Protein AF-0000000074208798 (afdb_homodimer)

pLDDT: mean 93.15, std 6.48, range [54.38, 97.81]

Solvent-accessible surface area (backbone atoms only — not comparable to full-atom values): 19174 Å² total; per-residue (Å²): 111,69,64,54,49,50,49,48,51,51,51,51,50,37,41,51,58,54,51,68,77,48,58,67,90,67,73,48,61,66,59,47,14,59,75,44,72,50,53,51,67,57,49,40,71,76,27,81,40,71,65,46,44,38,45,63,72,28,44,66,61,50,52,52,50,36,53,50,35,53,52,26,58,67,38,85,49,40,66,58,18,46,52,51,38,53,50,52,53,36,53,48,41,70,74,33,73,37,42,57,62,57,72,68,42,92,70,66,86,44,69,67,58,44,52,48,48,51,51,36,52,50,36,50,46,53,40,52,52,49,15,33,75,69,59,49,29,40,80,90,61,52,67,66,54,53,51,27,46,43,53,7,48,41,52,20,27,70,74,57,50,81,78,42,46,60,62,50,50,52,25,51,56,50,19,38,31,56,132,112,69,64,55,50,48,50,48,52,50,51,51,51,36,42,51,60,53,49,68,76,48,58,65,89,67,72,49,63,66,58,46,16,59,76,45,71,48,53,50,67,57,48,40,72,77,28,79,39,71,66,46,44,38,48,62,72,28,44,65,59,49,53,52,50,35,52,51,35,53,53,26,59,66,40,87,50,39,65,59,17,47,53,51,40,54,50,51,54,36,52,49,40,70,75,32,74,36,43,56,62,56,72,69,42,94,70,67,86,45,68,68,57,43,53,48,47,51,52,37,53,51,35,51,45,52,38,52,52,47,16,34,76,69,60,48,30,42,79,90,63,52,67,66,55,53,52,27,46,42,51,7,49,41,52,18,27,70,75,57,50,80,79,42,46,61,61,51,49,52,25,51,55,50,20,37,31,56,132

Nearest PDB structures (foldseek):
  5ovy-assembly1_A  TM=6.830E-01  e=5.158E-08  Mycobacteroides abscessus ATCC 19977
  3vpr-assembly2_C  TM=6.389E-01  e=1.178E-04  Thermus thermophilus HB8
  5nz0-assembly1_A-2  TM=6.410E-01  e=2.089E-04  Mycobacterium tuberculosis H37Rv
  6o6o-assembly1_B  TM=4.770E-01  e=2.216E-05  Mycobacterium tuberculosis
  4dw6-assembly1_A  TM=5.711E-01  e=5.429E-04  Mycobacterium tuberculosis

Structure (mmCIF, N/CA/C/O backbone):
data_AF-0000000074208798-model_v1
#
loop_
_entity.id
_entity.type
_entity.pdbx_description
1 polymer 'AcrR family transcriptional regulator'
#
loop_
_atom_site.group_PDB
_atom_site.id
_atom_site.type_symbol
_atom_site.label_atom_id
_atom_site.label_alt_id
_atom_site.label_comp_id
_atom_site.label_asym_id
_atom_site.label_entity_id
_atom_site.label_seq_id
_atom_site.pdbx_PDB_ins_code
_atom_site.Cartn_x
_atom_site.Cartn_y
_atom_site.Cartn_z
_atom_site.occupancy
_atom_site.B_iso_or_equiv
_atom_site.auth_seq_id
_atom_site.auth_comp_id
_atom_site.auth_asym_id
_atom_site.auth_atom_id
_atom_site.pdbx_PDB_model_num
ATOM 1 N N . MET A 1 1 ? -26.688 30.938 23.844 1 54.38 1 MET A N 1
ATOM 2 C CA . MET A 1 1 ? -25.734 30.953 22.734 1 54.38 1 MET A CA 1
ATOM 3 C C . MET A 1 1 ? -24.438 30.266 23.109 1 54.38 1 MET A C 1
ATOM 5 O O . MET A 1 1 ? -23.875 29.516 22.312 1 54.38 1 MET A O 1
ATOM 9 N N . PRO A 1 2 ? -23.797 30.609 24.203 1 61.56 2 PRO A N 1
ATOM 10 C CA . PRO A 1 2 ? -22.578 29.969 24.688 1 61.56 2 PRO A CA 1
ATOM 11 C C . PRO A 1 2 ? -22.734 28.469 24.922 1 61.56 2 PRO A C 1
ATOM 13 O O . PRO A 1 2 ? -21.797 27.703 24.703 1 61.56 2 PRO A O 1
ATOM 16 N N . ALA A 1 3 ? -23.812 28.141 25.5 1 60.5 3 ALA A N 1
ATOM 17 C CA . ALA A 1 3 ? -24.109 26.734 25.797 1 60.5 3 ALA A CA 1
ATOM 18 C C . ALA A 1 3 ? -24.172 25.906 24.516 1 60.5 3 ALA A C 1
ATOM 20 O O . ALA A 1 3 ? -23.719 24.766 24.484 1 60.5 3 ALA A O 1
ATOM 21 N N . LEU A 1 4 ? -24.703 26.531 23.516 1 63.78 4 LEU A N 1
ATOM 22 C CA . LEU A 1 4 ? -24.859 25.859 22.234 1 63.78 4 LEU A CA 1
ATOM 23 C C . LEU A 1 4 ? -23.5 25.594 21.594 1 63.78 4 LEU A C 1
ATOM 25 O O . LEU A 1 4 ? -23.281 24.547 20.984 1 63.78 4 LEU A O 1
ATOM 29 N N . ARG A 1 5 ? -22.766 26.672 21.875 1 70.19 5 ARG A N 1
ATOM 30 C CA . ARG A 1 5 ? -21.422 26.531 21.328 1 70.19 5 ARG A CA 1
ATOM 31 C C . ARG A 1 5 ? -20.641 25.453 22.078 1 70.19 5 ARG A C 1
ATOM 33 O O . ARG A 1 5 ? -19.891 24.672 21.453 1 70.19 5 ARG A O 1
ATOM 40 N N . SER A 1 6 ? -20.891 25.406 23.359 1 77.69 6 SER A N 1
ATOM 41 C CA . SER A 1 6 ? -20.234 24.391 24.203 1 77.69 6 SER A CA 1
ATOM 42 C C . SER A 1 6 ? -20.703 22.984 23.828 1 77.69 6 SER A C 1
ATOM 44 O O . SER A 1 6 ? -19.891 22.062 23.719 1 77.69 6 SER A O 1
ATOM 46 N N . ASP A 1 7 ? -22.016 22.922 23.547 1 83.44 7 ASP A N 1
ATOM 47 C CA . ASP A 1 7 ? -22.562 21.625 23.172 1 83.44 7 ASP A CA 1
ATOM 48 C C . ASP A 1 7 ? -22.047 21.172 21.812 1 83.44 7 ASP A C 1
ATOM 50 O O . ASP A 1 7 ? -21.75 19.984 21.609 1 83.44 7 ASP A O 1
ATOM 54 N N . ALA A 1 8 ? -21.953 22.203 21.016 1 87.06 8 ALA A N 1
ATOM 55 C CA . ALA A 1 8 ? -21.438 21.906 19.688 1 87.06 8 ALA A CA 1
ATOM 56 C C . ALA A 1 8 ? -19.984 21.438 19.75 1 87.06 8 ALA A C 1
ATOM 58 O O . ALA A 1 8 ? -19.609 20.469 19.078 1 87.06 8 ALA A O 1
ATOM 59 N N . ALA A 1 9 ? -19.203 22.109 20.594 1 91.38 9 ALA A N 1
ATOM 60 C CA . ALA A 1 9 ? -17.797 21.719 20.75 1 91.38 9 ALA A CA 1
ATOM 61 C C . ALA A 1 9 ? -17.672 20.328 21.359 1 91.38 9 ALA A C 1
ATOM 63 O O . ALA A 1 9 ? -16.812 19.547 20.969 1 91.38 9 ALA A O 1
ATOM 64 N N . ARG A 1 10 ? -18.516 20.031 22.25 1 92.5 10 ARG A N 1
ATOM 65 C CA . ARG A 1 10 ? -18.484 18.734 22.922 1 92.5 10 ARG A CA 1
ATOM 66 C C . ARG A 1 10 ? -18.891 17.609 21.953 1 92.5 10 ARG A C 1
ATOM 68 O O . ARG A 1 10 ? -18.266 16.547 21.938 1 92.5 10 ARG A O 1
ATOM 75 N N . SER A 1 11 ? -19.906 17.891 21.156 1 94.19 11 SER A N 1
ATOM 76 C CA . SER A 1 11 ? -20.344 16.906 20.188 1 94.19 11 SER A CA 1
ATOM 77 C C . SER A 1 11 ? -19.25 16.656 19.141 1 94.19 11 SER A C 1
ATOM 79 O O . SER A 1 11 ? -19 15.508 18.766 1 94.19 11 SER A O 1
ATOM 81 N N . ARG A 1 12 ? -18.656 17.703 18.688 1 95.25 12 ARG A N 1
ATOM 82 C CA . ARG A 1 12 ? -17.562 17.562 17.719 1 95.25 12 ARG A CA 1
ATOM 83 C C . ARG A 1 12 ? -16.438 16.719 18.297 1 95.25 12 ARG A C 1
ATOM 85 O O . ARG A 1 12 ? -15.93 15.82 17.609 1 95.25 12 ARG A O 1
ATOM 92 N N . ALA A 1 13 ? -16.078 17 19.531 1 95.44 13 ALA A N 1
ATOM 93 C CA . ALA A 1 13 ? -15 16.266 20.188 1 95.44 13 ALA A CA 1
ATOM 94 C C . ALA A 1 13 ? -15.352 14.789 20.359 1 95.44 13 ALA A C 1
ATOM 96 O O . ALA A 1 13 ? -14.5 13.914 20.156 1 95.44 13 ALA A O 1
ATOM 97 N N . ARG A 1 14 ? -16.531 14.508 20.656 1 95.25 14 ARG A N 1
ATOM 98 C CA . ARG A 1 14 ? -16.984 13.125 20.812 1 95.25 14 ARG A CA 1
ATOM 99 C C . ARG A 1 14 ? -16.922 12.367 19.5 1 95.25 14 ARG A C 1
ATOM 101 O O . ARG A 1 14 ? -16.484 11.211 19.453 1 95.25 14 ARG A O 1
ATOM 108 N N . ILE A 1 15 ? -17.312 13.039 18.453 1 96.25 15 ILE A N 1
ATOM 109 C CA . ILE A 1 15 ? -17.281 12.43 17.125 1 96.25 15 ILE A CA 1
ATOM 110 C C . ILE A 1 15 ? -15.844 12.109 16.734 1 96.25 15 ILE A C 1
ATOM 112 O O . ILE A 1 15 ? -15.547 11.008 16.266 1 96.25 15 ILE A O 1
ATOM 116 N N . LEU A 1 16 ? -14.984 13.055 17.031 1 95.69 16 LEU A N 1
ATOM 117 C CA . LEU A 1 16 ? -13.578 12.852 16.688 1 95.69 16 LEU A CA 1
ATOM 118 C C . LEU A 1 16 ? -12.977 11.727 17.531 1 95.69 16 LEU A C 1
ATOM 120 O O . LEU A 1 16 ? -12.203 10.914 17.031 1 95.69 16 LEU A O 1
ATOM 124 N N . ASP A 1 17 ? -13.352 11.625 18.75 1 95.5 17 ASP A N 1
ATOM 125 C CA . ASP A 1 17 ? -12.836 10.594 19.656 1 95.5 17 ASP A CA 1
ATOM 126 C C . ASP A 1 17 ? -13.25 9.195 19.172 1 95.5 17 ASP A C 1
ATOM 128 O O . ASP A 1 17 ? -12.43 8.281 19.156 1 95.5 17 ASP A O 1
ATOM 132 N N . VAL A 1 18 ? -14.453 9.094 18.734 1 95.75 18 VAL A N 1
ATOM 133 C CA . VAL A 1 18 ? -14.953 7.82 18.234 1 95.75 18 VAL A CA 1
ATOM 134 C C . VAL A 1 18 ? -14.281 7.492 16.906 1 95.75 18 VAL A C 1
ATOM 136 O O . VAL A 1 18 ? -13.836 6.359 16.688 1 95.75 18 VAL A O 1
ATOM 139 N N . ALA A 1 19 ? -14.188 8.5 16.062 1 95.12 19 ALA A N 1
ATOM 140 C CA . ALA A 1 19 ? -13.641 8.297 14.719 1 95.12 19 ALA A CA 1
ATOM 141 C C . ALA A 1 19 ? -12.188 7.832 14.781 1 95.12 19 ALA A C 1
ATOM 143 O O . ALA A 1 19 ? -11.742 7.062 13.93 1 95.12 19 ALA A O 1
ATOM 144 N N . ARG A 1 20 ? -11.492 8.227 15.805 1 91.94 20 ARG A N 1
ATOM 145 C CA . ARG A 1 20 ? -10.078 7.895 15.961 1 91.94 20 ARG A CA 1
ATOM 146 C C . ARG A 1 20 ? -9.883 6.391 16.141 1 91.94 20 ARG A C 1
ATOM 148 O O . ARG A 1 20 ? -8.797 5.863 15.883 1 91.94 20 ARG A O 1
ATOM 155 N N . ARG A 1 21 ? -10.938 5.766 16.469 1 91.12 21 ARG A N 1
ATOM 156 C CA . ARG A 1 21 ? -10.859 4.336 16.75 1 91.12 21 ARG A CA 1
ATOM 157 C C . ARG A 1 21 ? -11.164 3.512 15.5 1 91.12 21 ARG A C 1
ATOM 159 O O . ARG A 1 21 ? -11.133 2.279 15.547 1 91.12 21 ARG A O 1
ATOM 166 N N . HIS A 1 22 ? -11.43 4.211 14.414 1 90.31 22 HIS A N 1
ATOM 167 C CA . HIS A 1 22 ? -11.797 3.537 13.172 1 90.31 22 HIS A CA 1
ATOM 168 C C . HIS A 1 22 ? -10.766 3.801 12.078 1 90.31 22 HIS A C 1
ATOM 170 O O . HIS A 1 22 ? -10.016 4.773 12.148 1 90.31 22 HIS A O 1
ATOM 176 N N . ASP A 1 23 ? -10.773 2.934 11.094 1 87.06 23 ASP A N 1
ATOM 177 C CA . ASP A 1 23 ? -9.969 3.166 9.891 1 87.06 23 ASP A CA 1
ATOM 178 C C . ASP A 1 23 ? -10.516 4.348 9.086 1 87.06 23 ASP A C 1
ATOM 180 O O . ASP A 1 23 ? -11.703 4.383 8.75 1 87.06 23 ASP A O 1
ATOM 184 N N . PRO A 1 24 ? -9.648 5.223 8.789 1 87.75 24 PRO A N 1
ATOM 185 C CA . PRO A 1 24 ? -10.109 6.402 8.055 1 87.75 24 PRO A CA 1
ATOM 186 C C . PRO A 1 24 ? -10.773 6.051 6.723 1 87.75 24 PRO A C 1
ATOM 188 O O . PRO A 1 24 ? -11.609 6.809 6.227 1 87.75 24 PRO A O 1
ATOM 191 N N . GLY A 1 25 ? -10.398 5 6.164 1 83.94 25 GLY A N 1
ATOM 192 C CA . GLY A 1 25 ? -10.977 4.598 4.895 1 83.94 25 GLY A CA 1
ATOM 193 C C . GLY A 1 25 ? -12.312 3.898 5.039 1 83.94 25 GLY A C 1
ATOM 194 O O . GLY A 1 25 ? -12.984 3.613 4.043 1 83.94 25 GLY A O 1
ATOM 195 N N . ALA A 1 26 ? -12.773 3.654 6.227 1 82.88 26 ALA A N 1
ATOM 196 C CA . ALA A 1 26 ? -13.992 2.871 6.445 1 82.88 26 ALA A CA 1
ATOM 197 C C . ALA A 1 26 ? -14.969 3.619 7.344 1 82.88 26 ALA A C 1
ATOM 199 O O . ALA A 1 26 ? -15.82 3.004 7.992 1 82.88 26 ALA A O 1
ATOM 200 N N . LEU A 1 27 ? -14.836 4.82 7.348 1 90.44 27 LEU A N 1
ATOM 201 C CA . LEU A 1 27 ? -15.695 5.617 8.219 1 90.44 27 LEU A CA 1
ATOM 202 C C . LEU A 1 27 ? -17.125 5.656 7.68 1 90.44 27 LEU A C 1
ATOM 204 O O . LEU A 1 27 ? -17.344 5.898 6.492 1 90.44 27 LEU A O 1
ATOM 208 N N . ARG A 1 28 ? -18.047 5.336 8.531 1 90.88 28 ARG A N 1
ATOM 209 C CA . ARG A 1 28 ? -19.484 5.426 8.258 1 90.88 28 ARG A CA 1
ATOM 210 C C . ARG A 1 28 ? -20.172 6.375 9.227 1 90.88 28 ARG A C 1
ATOM 212 O O . ARG A 1 28 ? -20.203 6.121 10.43 1 90.88 28 ARG A O 1
ATOM 219 N N . PHE A 1 29 ? -20.844 7.324 8.758 1 94.56 29 PHE A N 1
ATOM 220 C CA . PHE A 1 29 ? -21.391 8.391 9.594 1 94.56 29 PHE A CA 1
ATOM 221 C C . PHE A 1 29 ? -22.484 7.859 10.508 1 94.56 29 PHE A C 1
ATOM 223 O O . PHE A 1 29 ? -22.562 8.25 11.672 1 94.56 29 PHE A O 1
ATOM 230 N N . ASN A 1 30 ? -23.281 6.965 9.977 1 94.69 30 ASN A N 1
ATOM 231 C CA . ASN A 1 30 ? -24.328 6.395 10.812 1 94.69 30 ASN A CA 1
ATOM 232 C C . ASN A 1 30 ? -23.75 5.656 12.016 1 94.69 30 ASN A C 1
ATOM 234 O O . ASN A 1 30 ? -24.234 5.812 13.133 1 94.69 30 ASN A O 1
ATOM 238 N N . ASP A 1 31 ? -22.75 4.977 11.852 1 95 31 ASP A N 1
ATOM 239 C CA . ASP A 1 31 ? -22.109 4.242 12.938 1 95 31 ASP A CA 1
ATOM 240 C C . ASP A 1 31 ? -21.422 5.195 13.914 1 95 31 ASP A C 1
ATOM 242 O O . ASP A 1 31 ? -21.531 5.016 15.133 1 95 31 ASP A O 1
ATOM 246 N N . LEU A 1 32 ? -20.766 6.156 13.375 1 96.12 32 LEU A N 1
ATOM 247 C CA . LEU A 1 32 ? -20.094 7.133 14.211 1 96.12 32 LEU A CA 1
ATOM 248 C C . LEU A 1 32 ? -21.094 7.887 15.086 1 96.12 32 LEU A C 1
ATOM 250 O O . LEU A 1 32 ? -20.828 8.117 16.266 1 96.12 32 LEU A O 1
ATOM 254 N N . ALA A 1 33 ? -22.203 8.242 14.461 1 96.94 33 ALA A N 1
ATOM 255 C CA . ALA A 1 33 ? -23.25 8.945 15.195 1 96.94 33 ALA A CA 1
ATOM 256 C C . ALA A 1 33 ? -23.766 8.109 16.359 1 96.94 33 ALA A C 1
ATOM 258 O O . ALA A 1 33 ? -23.828 8.594 17.5 1 96.94 33 ALA A O 1
ATOM 259 N N . ARG A 1 34 ? -24 6.891 16.078 1 97.19 34 ARG A N 1
ATOM 260 C CA . ARG A 1 34 ? -24.484 5.969 17.094 1 97.19 34 ARG A CA 1
ATOM 261 C C . ARG A 1 34 ? -23.484 5.816 18.234 1 97.19 34 ARG A C 1
ATOM 263 O O . ARG A 1 34 ? -23.844 5.945 19.406 1 97.19 34 ARG A O 1
ATOM 270 N N . GLU A 1 35 ? -22.281 5.652 17.969 1 97.06 35 GLU A N 1
ATOM 271 C CA . GLU A 1 35 ? -21.234 5.426 18.953 1 97.06 35 GLU A CA 1
ATOM 272 C C . GLU A 1 35 ? -20.938 6.691 19.75 1 97.06 35 GLU A C 1
ATOM 274 O O . GLU A 1 35 ? -20.578 6.625 20.922 1 97.06 35 GLU A O 1
ATOM 279 N N . ALA A 1 36 ? -21.078 7.793 19.109 1 96.69 36 ALA A N 1
ATOM 280 C CA . ALA A 1 36 ? -20.797 9.078 19.75 1 96.69 36 ALA A CA 1
ATOM 281 C C . ALA A 1 36 ? -22.016 9.57 20.531 1 96.69 36 ALA A C 1
ATOM 283 O O . ALA A 1 36 ? -21.922 10.555 21.266 1 96.69 36 ALA A O 1
ATOM 284 N N . GLY A 1 37 ? -23.172 8.969 20.297 1 96.75 37 GLY A N 1
ATOM 285 C CA . GLY A 1 37 ? -24.375 9.359 21.016 1 96.75 37 GLY A CA 1
ATOM 286 C C . GLY A 1 37 ? -25 10.641 20.484 1 96.75 37 GLY A C 1
ATOM 287 O O . GLY A 1 37 ? -25.5 11.461 21.266 1 96.75 37 GLY A O 1
ATOM 288 N N . VAL A 1 38 ? -24.859 10.867 19.266 1 96.5 38 VAL A N 1
ATOM 289 C CA . VAL A 1 38 ? -25.438 12.039 18.625 1 96.5 38 VAL A CA 1
ATOM 290 C C . VAL A 1 38 ? -26.266 11.617 17.422 1 96.5 38 VAL A C 1
ATOM 292 O O . VAL A 1 38 ? -26.25 10.453 17.016 1 96.5 38 VAL A O 1
ATOM 295 N N . GLY A 1 39 ? -27.078 12.492 16.906 1 95.44 39 GLY A N 1
ATOM 296 C CA . GLY A 1 39 ? -27.781 12.25 15.656 1 95.44 39 GLY A CA 1
ATOM 297 C C . GLY A 1 39 ? -26.875 12.336 14.445 1 95.44 39 GLY A C 1
ATOM 298 O O . GLY A 1 39 ? -25.922 13.109 14.43 1 95.44 39 GLY A O 1
ATOM 299 N N . VAL A 1 40 ? -27.234 11.578 13.391 1 96.38 40 VAL A N 1
ATOM 300 C CA . VAL A 1 40 ? -26.438 11.578 12.18 1 96.38 40 VAL A CA 1
ATOM 301 C C . VAL A 1 40 ? -26.406 12.977 11.57 1 96.38 40 VAL A C 1
ATOM 303 O O . VAL A 1 40 ? -25.406 13.383 10.969 1 96.38 40 VAL A O 1
ATOM 306 N N . GLY A 1 41 ? -27.484 13.719 11.727 1 96.44 41 GLY A N 1
ATOM 307 C CA . GLY A 1 41 ? -27.516 15.102 11.273 1 96.44 41 GLY A CA 1
ATOM 308 C C . GLY A 1 41 ? -26.469 15.969 11.938 1 96.44 41 GLY A C 1
ATOM 309 O O . GLY A 1 41 ? -25.891 16.859 11.297 1 96.44 41 GLY A O 1
ATOM 310 N N . THR A 1 42 ? -26.203 15.773 13.219 1 96.12 42 THR A N 1
ATOM 311 C CA . THR A 1 42 ? -25.172 16.484 13.953 1 96.12 42 THR A CA 1
ATOM 312 C C . THR A 1 42 ? -23.781 16.203 13.367 1 96.12 42 THR A C 1
ATOM 314 O O . THR A 1 42 ? -22.969 17.109 13.234 1 96.12 42 THR A O 1
ATOM 317 N N . VAL A 1 43 ? -23.5 14.938 12.969 1 96.88 43 VAL A N 1
ATOM 318 C CA . VAL A 1 43 ? -22.219 14.57 12.352 1 96.88 43 VAL A CA 1
ATOM 319 C C . VAL A 1 43 ? -22.031 15.359 11.062 1 96.88 43 VAL A C 1
ATOM 321 O O . VAL A 1 43 ? -20.984 15.984 10.852 1 96.88 43 VAL A O 1
ATOM 324 N N . TYR A 1 44 ? -23.094 15.414 10.25 1 96.62 44 TYR A N 1
ATOM 325 C CA . TYR A 1 44 ? -23.031 16.109 8.961 1 96.62 44 TYR A CA 1
ATOM 326 C C . TYR A 1 44 ? -22.859 17.609 9.156 1 96.62 44 TYR A C 1
ATOM 328 O O . TYR A 1 44 ? -22.219 18.281 8.344 1 96.62 44 TYR A O 1
ATOM 336 N N . ARG A 1 45 ? -23.422 18.156 10.195 1 96.31 45 ARG A N 1
ATOM 337 C CA . ARG A 1 45 ? -23.266 19.578 10.484 1 96.31 45 ARG A CA 1
ATOM 338 C C . ARG A 1 45 ? -21.812 19.922 10.797 1 96.31 45 ARG A C 1
ATOM 340 O O . ARG A 1 45 ? -21.312 20.953 10.336 1 96.31 45 ARG A O 1
ATOM 347 N N . HIS A 1 46 ? -21.125 19.047 11.531 1 95.56 46 HIS A N 1
ATOM 348 C CA . HIS A 1 46 ? -19.734 19.297 11.898 1 95.56 46 HIS A CA 1
ATOM 349 C C . HIS A 1 46 ? -18.781 18.922 10.766 1 95.56 46 HIS A C 1
ATOM 351 O O . HIS A 1 46 ? -17.766 19.578 10.547 1 95.56 46 HIS A O 1
ATOM 357 N N . PHE A 1 47 ? -19.094 17.828 10.117 1 96.62 47 PHE A N 1
ATOM 358 C CA . PHE A 1 47 ? -18.281 17.281 9.047 1 96.62 47 PHE A CA 1
ATOM 359 C C . PHE A 1 47 ? -19.141 16.938 7.832 1 96.62 47 PHE A C 1
ATOM 361 O O . PHE A 1 47 ? -19.609 15.812 7.684 1 96.62 47 PHE A O 1
ATOM 368 N N . PRO A 1 48 ? -19.203 17.875 6.93 1 95.44 48 PRO A N 1
ATOM 369 C CA . PRO A 1 48 ? -20.125 17.719 5.809 1 95.44 48 PRO A CA 1
ATOM 370 C C . PRO A 1 48 ? -19.781 16.547 4.898 1 95.44 48 PRO A C 1
ATOM 372 O O . PRO A 1 48 ? -20.641 16.047 4.168 1 95.44 48 PRO A O 1
ATOM 375 N N . THR A 1 49 ? -18.453 16.172 4.969 1 93.81 49 THR A N 1
ATOM 376 C CA . THR A 1 49 ? -18.016 15.008 4.211 1 93.81 49 THR A CA 1
ATOM 377 C C . THR A 1 49 ? -17.094 14.133 5.059 1 93.81 49 THR A C 1
ATOM 379 O O . THR A 1 49 ? -16.547 14.586 6.07 1 93.81 49 THR A O 1
ATOM 382 N N . THR A 1 50 ? -16.906 12.938 4.633 1 93.38 50 THR A N 1
ATOM 383 C CA . THR A 1 50 ? -15.945 12.062 5.297 1 93.38 50 THR A CA 1
ATOM 384 C C . THR A 1 50 ? -14.531 12.625 5.191 1 93.38 50 THR A C 1
ATOM 386 O O . THR A 1 50 ? -13.734 12.484 6.113 1 93.38 50 THR A O 1
ATOM 389 N N . HIS A 1 51 ? -14.312 13.289 4.055 1 93.44 51 HIS A N 1
ATOM 390 C CA . HIS A 1 51 ? -13 13.883 3.875 1 93.44 51 HIS A CA 1
ATOM 391 C C . HIS A 1 51 ? -12.75 14.992 4.891 1 93.44 51 HIS A C 1
ATOM 393 O O . HIS A 1 51 ? -11.648 15.109 5.438 1 93.44 51 HIS A O 1
ATOM 399 N N . ALA A 1 52 ? -13.742 15.742 5.164 1 94.75 52 ALA A N 1
ATOM 400 C CA . ALA A 1 52 ? -13.617 16.797 6.18 1 94.75 52 ALA A CA 1
ATOM 401 C C . ALA A 1 52 ? -13.312 16.188 7.551 1 94.7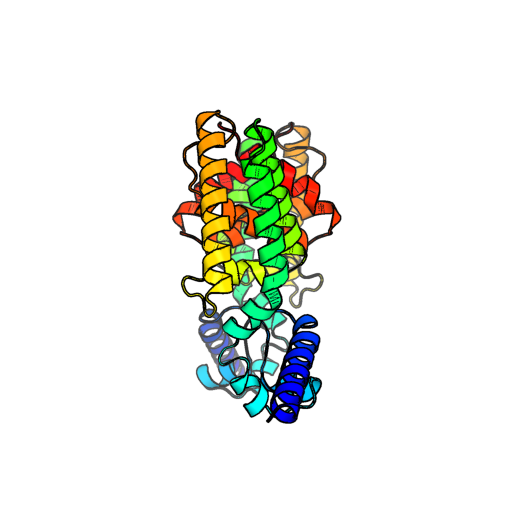5 52 ALA A C 1
ATOM 403 O O . ALA A 1 52 ? -12.523 16.75 8.312 1 94.75 52 ALA A O 1
ATOM 404 N N . LEU A 1 53 ? -13.945 15.125 7.836 1 95.38 53 LEU A N 1
ATOM 405 C CA . LEU A 1 53 ? -13.695 14.43 9.094 1 95.38 53 LEU A CA 1
ATOM 406 C C . LEU A 1 53 ? -12.273 13.898 9.141 1 95.38 53 LEU A C 1
ATOM 408 O O . LEU A 1 53 ? -11.57 14.07 10.141 1 95.38 53 LEU A O 1
ATOM 412 N N . VAL A 1 54 ? -11.773 13.305 8.062 1 95.19 54 VAL A N 1
ATOM 413 C CA . VAL A 1 54 ? -10.422 12.766 8.008 1 95.19 54 VAL A CA 1
ATOM 414 C C . VAL A 1 54 ? -9.406 13.898 8.156 1 95.19 54 VAL A C 1
ATOM 416 O O . VAL A 1 54 ? -8.391 13.742 8.844 1 95.19 54 VAL A O 1
ATOM 419 N N . GLU A 1 55 ? -9.664 14.984 7.559 1 95.56 55 GLU A N 1
ATOM 420 C CA . GLU A 1 55 ? -8.789 16.141 7.727 1 95.56 55 GLU A CA 1
ATOM 421 C C . GLU A 1 55 ? -8.688 16.547 9.195 1 95.56 55 GLU A C 1
ATOM 423 O O . GLU A 1 55 ? -7.594 16.797 9.703 1 95.56 55 GLU A O 1
ATOM 428 N N . ALA A 1 56 ? -9.82 16.609 9.773 1 94.12 56 ALA A N 1
ATOM 429 C CA . ALA A 1 56 ? -9.844 17.016 11.172 1 94.12 56 ALA A CA 1
ATOM 430 C C . ALA A 1 56 ? -9.086 16.031 12.047 1 94.12 56 ALA A C 1
ATOM 432 O O . ALA A 1 56 ? -8.352 16.422 12.961 1 94.12 56 ALA A O 1
ATOM 433 N N . LEU A 1 57 ? -9.219 14.773 11.781 1 94 57 LEU A N 1
ATOM 434 C CA . LEU A 1 57 ? -8.555 13.719 12.531 1 94 57 LEU A CA 1
ATOM 435 C C . LEU A 1 57 ? -7.039 13.797 12.352 1 94 57 LEU A C 1
ATOM 437 O O . LEU A 1 57 ? -6.285 13.422 13.258 1 94 57 LEU A O 1
ATOM 441 N N . THR A 1 58 ? -6.621 14.336 11.211 1 94.62 58 THR A N 1
ATOM 442 C CA . THR A 1 58 ? -5.223 14.242 10.812 1 94.62 58 THR A CA 1
ATOM 443 C C . THR A 1 58 ? -4.488 15.547 11.102 1 94.62 58 THR A C 1
ATOM 445 O O . THR A 1 58 ? -3.27 15.633 10.93 1 94.62 58 THR A O 1
ATOM 448 N N . LEU A 1 59 ? -5.145 16.562 11.508 1 93.56 59 LEU A N 1
ATOM 449 C CA . LEU A 1 59 ? -4.586 17.906 11.609 1 93.56 59 LEU A CA 1
ATOM 450 C C . LEU A 1 59 ? -3.379 17.922 12.539 1 93.56 59 LEU A C 1
ATOM 452 O O . LEU A 1 59 ? -2.346 18.5 12.211 1 93.56 59 LEU A O 1
ATOM 456 N N . ASP A 1 60 ? -3.498 17.266 13.664 1 92.25 60 ASP A N 1
ATOM 457 C CA . ASP A 1 60 ? -2.383 17.234 14.609 1 92.25 60 ASP A CA 1
ATOM 458 C C . ASP A 1 60 ? -1.158 16.562 13.992 1 92.25 60 ASP A C 1
ATOM 460 O O . ASP A 1 60 ? -0.039 17.062 14.125 1 92.25 60 ASP A O 1
ATOM 464 N N . THR A 1 61 ? -1.374 15.461 13.367 1 94.62 61 THR A N 1
ATOM 465 C CA . THR A 1 61 ? -0.286 14.742 12.711 1 94.62 61 THR A CA 1
ATOM 466 C C . THR A 1 61 ? 0.307 15.57 11.578 1 94.62 61 THR A C 1
ATOM 468 O O . THR A 1 61 ? 1.522 15.578 11.375 1 94.62 61 THR A O 1
ATOM 471 N N . LEU A 1 62 ? -0.519 16.266 10.875 1 94.94 62 LEU A N 1
ATOM 472 C CA . LEU A 1 62 ? -0.072 17.141 9.797 1 94.94 62 LEU A CA 1
ATOM 473 C C . LEU A 1 62 ? 0.831 18.234 10.336 1 94.94 62 LEU A C 1
ATOM 475 O O . LEU A 1 62 ? 1.867 18.547 9.742 1 94.94 62 LEU A O 1
ATOM 479 N N . GLU A 1 63 ? 0.433 18.797 11.438 1 95.62 63 GLU A N 1
ATOM 480 C CA . GLU A 1 63 ? 1.231 19.859 12.062 1 95.62 63 GLU A CA 1
ATOM 481 C C . GLU A 1 63 ? 2.576 19.312 12.539 1 95.62 63 GLU A C 1
ATOM 483 O O . GLU A 1 63 ? 3.602 19.984 12.414 1 95.62 63 GLU A O 1
ATOM 488 N N . ARG A 1 64 ? 2.58 18.172 13.062 1 96.19 64 ARG A N 1
ATOM 489 C CA . ARG A 1 64 ? 3.834 17.547 13.461 1 96.19 64 ARG A CA 1
ATOM 490 C C . ARG A 1 64 ? 4.742 17.312 12.258 1 96.19 64 ARG A C 1
ATOM 492 O O . ARG A 1 64 ? 5.949 17.562 12.336 1 96.19 64 ARG A O 1
ATOM 499 N N . LEU A 1 65 ? 4.16 16.844 11.156 1 96.25 65 LEU A N 1
ATOM 500 C CA . LEU A 1 65 ? 4.938 16.641 9.938 1 96.25 65 LEU A CA 1
ATOM 501 C C . LEU A 1 65 ? 5.508 17.969 9.438 1 96.25 65 LEU A C 1
ATOM 503 O O . LEU A 1 65 ? 6.652 18.016 8.977 1 96.25 65 LEU A O 1
ATOM 507 N N . ARG A 1 66 ? 4.719 19 9.531 1 96.56 66 ARG A N 1
ATOM 508 C CA . ARG A 1 66 ? 5.156 20.328 9.125 1 96.56 66 ARG A CA 1
ATOM 509 C C . ARG A 1 66 ? 6.406 20.75 9.883 1 96.56 66 ARG A C 1
ATOM 511 O O . ARG A 1 66 ? 7.359 21.266 9.289 1 96.56 66 ARG A O 1
ATOM 518 N N . VAL A 1 67 ? 6.422 20.516 11.164 1 97.25 67 VAL A N 1
ATOM 519 C CA . VAL A 1 67 ? 7.559 20.875 12.016 1 97.25 67 VAL A CA 1
ATOM 520 C C . VAL A 1 67 ? 8.773 20.047 11.609 1 97.25 67 VAL A C 1
ATOM 522 O O . VAL A 1 67 ? 9.875 20.578 11.469 1 97.25 67 VAL A O 1
ATOM 525 N N . LEU A 1 68 ? 8.633 18.797 11.398 1 96.19 68 LEU A N 1
ATOM 526 C CA . LEU A 1 68 ? 9.734 17.906 11.047 1 96.19 68 LEU A CA 1
ATOM 527 C C . LEU A 1 68 ? 10.305 18.266 9.68 1 96.19 68 LEU A C 1
ATOM 529 O O . LEU A 1 68 ? 11.516 18.172 9.461 1 96.19 68 LEU A O 1
ATOM 533 N N . VAL A 1 69 ? 9.461 18.641 8.758 1 96.5 69 VAL A N 1
ATOM 534 C CA . VAL A 1 69 ? 9.906 19.078 7.434 1 96.5 69 VAL A CA 1
ATOM 535 C C . VAL A 1 69 ? 10.75 20.344 7.551 1 96.5 69 VAL A C 1
ATOM 537 O O . VAL A 1 69 ? 11.797 20.453 6.91 1 96.5 69 VAL A O 1
ATOM 540 N N . ARG A 1 70 ? 10.281 21.266 8.398 1 96.38 70 ARG A N 1
ATOM 541 C CA . ARG A 1 70 ? 11.047 22.484 8.625 1 96.38 70 ARG A CA 1
ATOM 542 C C . ARG A 1 70 ? 12.438 22.172 9.164 1 96.38 70 ARG A C 1
ATOM 544 O O . ARG A 1 70 ? 13.43 22.766 8.727 1 96.38 70 ARG A O 1
ATOM 551 N N . GLU A 1 71 ? 12.477 21.266 10.078 1 97 71 GLU A N 1
ATOM 552 C CA . GLU A 1 71 ? 13.758 20.844 10.641 1 97 71 GLU A CA 1
ATOM 553 C C . GLU A 1 71 ? 14.648 20.203 9.57 1 97 71 GLU A C 1
ATOM 555 O O . GLU A 1 71 ? 15.859 20.453 9.539 1 97 71 GLU A O 1
ATOM 560 N N . ALA A 1 72 ? 14.086 19.391 8.75 1 96 72 ALA A N 1
ATOM 561 C CA . ALA A 1 72 ? 14.852 18.719 7.691 1 96 72 ALA A CA 1
ATOM 562 C C . ALA A 1 72 ? 15.367 19.734 6.672 1 96 72 ALA A C 1
ATOM 564 O O . ALA A 1 72 ? 16.484 19.594 6.16 1 96 72 ALA A O 1
ATOM 565 N N . VAL A 1 73 ? 14.602 20.734 6.363 1 96.44 73 VAL A N 1
ATOM 566 C CA . VAL A 1 73 ? 15 21.781 5.43 1 96.44 73 VAL A CA 1
ATOM 567 C C . VAL A 1 73 ? 16.219 22.516 5.977 1 96.44 73 VAL A C 1
ATOM 569 O O . VAL A 1 73 ? 17.094 22.922 5.219 1 96.44 73 VAL A O 1
ATOM 572 N N . ALA A 1 74 ? 16.219 22.641 7.289 1 96.94 74 ALA A N 1
ATOM 573 C CA . ALA A 1 74 ? 17.297 23.391 7.945 1 96.94 74 ALA A CA 1
ATOM 574 C C . ALA A 1 74 ? 18.562 22.562 8.07 1 96.94 74 ALA A C 1
ATOM 576 O O . ALA A 1 74 ? 19.625 23.078 8.414 1 96.94 74 ALA A O 1
ATOM 577 N N . GLU A 1 75 ? 18.516 21.266 7.859 1 97.44 75 GLU A N 1
ATOM 578 C CA . GLU A 1 75 ? 19.656 20.359 7.934 1 97.44 75 GLU A CA 1
ATOM 579 C C . GLU A 1 75 ? 20.641 20.609 6.797 1 97.44 75 GLU A C 1
ATOM 581 O O . GLU A 1 75 ? 20.281 20.484 5.621 1 97.44 75 GLU A O 1
ATOM 586 N N . PRO A 1 76 ? 21.875 20.922 7.105 1 96.25 76 PRO A N 1
ATOM 587 C CA . PRO A 1 76 ? 22.828 21.344 6.074 1 96.25 76 PRO A CA 1
ATOM 588 C C . PRO A 1 76 ? 23.281 20.188 5.18 1 96.25 76 PRO A C 1
ATOM 590 O O . PRO A 1 76 ? 23.641 20.406 4.02 1 96.25 76 PRO A O 1
ATOM 593 N N . GLU A 1 77 ? 23.328 19 5.703 1 97.75 77 GLU A N 1
ATOM 594 C CA . GLU A 1 77 ? 23.766 17.859 4.91 1 97.75 77 GLU A CA 1
ATOM 595 C C . GLU A 1 77 ? 22.609 17.219 4.16 1 97.75 77 GLU A C 1
ATOM 597 O O . GLU A 1 77 ? 21.719 16.625 4.777 1 97.75 77 GLU A O 1
ATOM 602 N N . PRO A 1 78 ? 22.609 17.234 2.863 1 96.94 78 PRO A N 1
ATOM 603 C CA . PRO A 1 78 ? 21.469 16.781 2.068 1 96.94 78 PRO A CA 1
ATOM 604 C C . PRO A 1 78 ? 21.109 15.328 2.328 1 96.94 78 PRO A C 1
ATOM 606 O O . PRO A 1 78 ? 19.922 14.977 2.385 1 96.94 78 PRO A O 1
ATOM 609 N N . ALA A 1 79 ? 22.141 14.5 2.5 1 96.56 79 ALA A N 1
ATOM 610 C CA . ALA A 1 79 ? 21.891 13.086 2.758 1 96.56 79 ALA A CA 1
ATOM 611 C C . ALA A 1 79 ? 21.141 12.891 4.074 1 96.56 79 ALA A C 1
ATOM 613 O O . ALA A 1 79 ? 20.203 12.094 4.152 1 96.56 79 ALA A O 1
ATOM 614 N N . THR A 1 80 ? 21.562 13.602 5.055 1 97.5 80 THR A N 1
ATOM 615 C CA . THR A 1 80 ? 20.906 13.539 6.355 1 97.5 80 THR A CA 1
ATOM 616 C C . THR A 1 80 ? 19.5 14.125 6.273 1 97.5 80 THR A C 1
ATOM 618 O O . THR A 1 80 ? 18.547 13.57 6.852 1 97.5 80 THR A O 1
ATOM 621 N N . ALA A 1 81 ? 19.328 15.203 5.535 1 97.56 81 ALA A N 1
ATOM 622 C CA . ALA A 1 81 ? 18.047 15.875 5.398 1 97.56 81 ALA A CA 1
ATOM 623 C C . ALA A 1 81 ? 17 14.945 4.777 1 97.56 81 ALA A C 1
ATOM 625 O O . ALA A 1 81 ? 15.883 14.82 5.293 1 97.56 81 ALA A O 1
ATOM 626 N N . ILE A 1 82 ? 17.344 14.305 3.719 1 96.69 82 ILE A N 1
ATOM 627 C CA . ILE A 1 82 ? 16.391 13.445 3.012 1 96.69 82 ILE A CA 1
ATOM 628 C C . ILE A 1 82 ? 16.078 12.219 3.861 1 96.69 82 ILE A C 1
ATOM 630 O O . ILE A 1 82 ? 14.93 11.766 3.91 1 96.69 82 ILE A O 1
ATOM 634 N N . ALA A 1 83 ? 17.078 11.609 4.508 1 97.38 83 ALA A N 1
ATOM 635 C CA . ALA A 1 83 ? 16.844 10.469 5.391 1 97.38 83 ALA A CA 1
ATOM 636 C C . ALA A 1 83 ? 15.891 10.844 6.523 1 97.38 83 ALA A C 1
ATOM 638 O O . ALA A 1 83 ? 14.961 10.094 6.828 1 97.38 83 ALA A O 1
ATOM 639 N N . ASN A 1 84 ? 16.141 12.008 7.145 1 96.62 84 ASN A N 1
ATOM 640 C CA . ASN A 1 84 ? 15.258 12.492 8.211 1 96.62 84 ASN A CA 1
ATOM 641 C C . ASN A 1 84 ? 13.836 12.711 7.711 1 96.62 84 ASN A C 1
ATOM 643 O O . ASN A 1 84 ? 12.875 12.352 8.398 1 96.62 84 ASN A O 1
ATOM 647 N N . LEU A 1 85 ? 13.719 13.266 6.566 1 96.38 85 LEU A N 1
ATOM 648 C CA . LEU A 1 85 ? 12.406 13.523 5.977 1 96.38 85 LEU A CA 1
ATOM 649 C C . LEU A 1 85 ? 11.648 12.219 5.754 1 96.38 85 LEU A C 1
ATOM 651 O O . LEU A 1 85 ? 10.5 12.086 6.172 1 96.38 85 LEU A O 1
ATOM 655 N N . LEU A 1 86 ? 12.266 11.242 5.09 1 97.19 86 LEU A N 1
ATOM 656 C CA . LEU A 1 86 ? 11.602 10 4.742 1 97.19 86 LEU A CA 1
ATOM 657 C C . LEU A 1 86 ? 11.25 9.203 6 1 97.19 86 LEU A C 1
ATOM 659 O O . LEU A 1 86 ? 10.188 8.578 6.07 1 97.19 86 LEU A O 1
ATOM 663 N N . ARG A 1 87 ? 12.109 9.242 6.988 1 96.62 87 ARG A N 1
ATOM 664 C CA . ARG A 1 87 ? 11.82 8.609 8.273 1 96.62 87 ARG A CA 1
ATOM 665 C C . ARG A 1 87 ? 10.586 9.234 8.922 1 96.62 87 ARG A C 1
ATOM 667 O O . ARG A 1 87 ? 9.68 8.516 9.344 1 96.62 87 ARG A O 1
ATOM 674 N N . ALA A 1 88 ? 10.602 10.523 8.977 1 94.81 88 ALA A N 1
ATOM 675 C CA . ALA A 1 88 ? 9.484 11.234 9.586 1 94.81 88 ALA A CA 1
ATOM 676 C C . ALA A 1 88 ? 8.18 10.945 8.844 1 94.81 88 ALA A C 1
ATOM 678 O O . ALA A 1 88 ? 7.148 10.68 9.469 1 94.81 88 ALA A O 1
ATOM 679 N N . ALA A 1 89 ? 8.219 11.039 7.547 1 94.81 89 ALA A N 1
ATOM 680 C CA . ALA A 1 89 ? 7.043 10.789 6.719 1 94.81 89 ALA A CA 1
ATOM 681 C C . ALA A 1 89 ? 6.508 9.375 6.93 1 94.81 89 ALA A C 1
ATOM 683 O O . ALA A 1 89 ? 5.305 9.18 7.129 1 94.81 89 ALA A O 1
ATOM 684 N N . LEU A 1 90 ? 7.371 8.391 6.945 1 96.44 90 LEU A N 1
ATOM 685 C CA . LEU A 1 90 ? 6.965 7.004 7.141 1 96.44 90 LEU A CA 1
ATOM 686 C C . LEU A 1 90 ? 6.379 6.801 8.531 1 96.44 90 LEU A C 1
ATOM 688 O O . LEU A 1 90 ? 5.309 6.203 8.68 1 96.44 90 LEU A O 1
ATOM 692 N N . ASP A 1 91 ? 7.043 7.328 9.539 1 95.69 91 ASP A N 1
ATOM 693 C CA . ASP A 1 91 ? 6.598 7.172 10.922 1 95.69 91 ASP A CA 1
ATOM 694 C C . ASP A 1 91 ? 5.199 7.758 11.117 1 95.69 91 ASP A C 1
ATOM 696 O O . ASP A 1 91 ? 4.328 7.113 11.711 1 95.69 91 ASP A O 1
ATOM 700 N N . LEU A 1 92 ? 4.953 8.859 10.594 1 93.69 92 LEU A N 1
ATOM 701 C CA . LEU A 1 92 ? 3.678 9.531 10.812 1 93.69 92 LEU A CA 1
ATOM 702 C C . LEU A 1 92 ? 2.57 8.891 9.984 1 93.69 92 LEU A C 1
ATOM 704 O O . LEU A 1 92 ? 1.416 8.844 10.422 1 93.69 92 LEU A O 1
ATOM 708 N N . GLN A 1 93 ? 2.932 8.422 8.844 1 92.44 93 GLN A N 1
ATOM 709 C CA . GLN A 1 93 ? 1.95 7.66 8.07 1 92.44 93 GLN A CA 1
ATOM 710 C C . GLN A 1 93 ? 1.544 6.387 8.805 1 92.44 93 GLN A C 1
ATOM 712 O O . GLN A 1 93 ? 0.377 5.988 8.773 1 92.44 93 GLN A O 1
ATOM 717 N N . LEU A 1 94 ? 2.482 5.719 9.43 1 93.44 94 LEU A N 1
ATOM 718 C CA . LEU A 1 94 ? 2.201 4.504 10.188 1 93.44 94 LEU A CA 1
ATOM 719 C C . LEU A 1 94 ? 1.361 4.82 11.422 1 93.44 94 LEU A C 1
ATOM 721 O O . LEU A 1 94 ? 0.537 4.004 11.844 1 93.44 94 LEU A O 1
ATOM 725 N N . GLU A 1 95 ? 1.581 5.992 11.984 1 89.88 95 GLU A N 1
ATOM 726 C CA . GLU A 1 95 ? 0.848 6.43 13.172 1 89.88 95 GLU A CA 1
ATOM 727 C C . GLU A 1 95 ? -0.591 6.801 12.82 1 89.88 95 GLU A C 1
ATOM 729 O O . GLU A 1 95 ? -1.511 6.539 13.602 1 89.88 95 GLU A O 1
ATOM 734 N N . GLU A 1 96 ? -0.692 7.426 11.617 1 88 96 GLU A N 1
ATOM 735 C CA . GLU A 1 96 ? -1.987 7.977 11.227 1 88 96 GLU A CA 1
ATOM 736 C C . GLU A 1 96 ? -2.354 7.566 9.805 1 88 96 GLU A C 1
ATOM 738 O O . GLU A 1 96 ? -1.857 8.156 8.836 1 88 96 GLU A O 1
ATOM 743 N N . GLY A 1 97 ? -3.346 6.789 9.727 1 81.44 97 GLY A N 1
ATOM 744 C CA . GLY A 1 97 ? -3.746 6.242 8.445 1 81.44 97 GLY A CA 1
ATOM 745 C C . GLY A 1 97 ? -4.414 7.262 7.543 1 81.44 97 GLY A C 1
ATOM 746 O O . GLY A 1 97 ? -4.426 7.105 6.32 1 81.44 97 GLY A O 1
ATOM 747 N N . GLY A 1 98 ? -4.906 8.297 8.078 1 86.5 98 GLY A N 1
ATOM 748 C CA . GLY A 1 98 ? -5.586 9.32 7.305 1 86.5 98 GLY A CA 1
ATOM 749 C C . GLY A 1 98 ? -4.637 10.328 6.68 1 86.5 98 GLY A C 1
ATOM 750 O O . GLY A 1 98 ? -5.047 11.156 5.863 1 86.5 98 GLY A O 1
ATOM 751 N N . LEU A 1 99 ? -3.379 10.219 6.945 1 90.25 99 LEU A N 1
ATOM 752 C CA . LEU A 1 99 ? -2.424 11.227 6.488 1 90.25 99 LEU A CA 1
ATOM 753 C C . LEU A 1 99 ? -2.244 11.148 4.977 1 90.25 99 LEU A C 1
ATOM 755 O O . LEU A 1 99 ? -2.225 12.18 4.301 1 90.25 99 LEU A O 1
ATOM 759 N N . GLN A 1 100 ? -2.164 9.977 4.453 1 88.81 100 GLN A N 1
ATOM 760 C CA . GLN A 1 100 ? -1.927 9.797 3.023 1 88.81 100 GLN A CA 1
ATOM 761 C C . GLN A 1 100 ? -3.057 10.398 2.197 1 88.81 100 GLN A C 1
ATOM 763 O O . GLN A 1 100 ? -2.816 11.242 1.333 1 88.81 100 GLN A O 1
ATOM 768 N N . PRO A 1 101 ? -4.262 10.055 2.482 1 88.44 101 PRO A N 1
ATOM 769 C CA . PRO A 1 101 ? -5.324 10.648 1.666 1 88.44 101 PRO A CA 1
ATOM 770 C C . PRO A 1 101 ? -5.402 12.164 1.812 1 88.44 101 PRO A C 1
ATOM 772 O O . PRO A 1 101 ? -5.766 12.859 0.862 1 88.44 101 PRO A O 1
ATOM 775 N N . VAL A 1 102 ? -5.074 12.641 2.916 1 91.94 102 VAL A N 1
ATOM 776 C CA . VAL A 1 102 ? -5.121 14.086 3.111 1 91.94 102 VAL A CA 1
ATOM 777 C C . VAL A 1 102 ? -4.004 14.75 2.311 1 91.94 102 VAL A C 1
ATOM 779 O O . VAL A 1 102 ? -4.246 15.719 1.585 1 91.94 102 VAL A O 1
ATOM 782 N N . LEU A 1 103 ? -2.832 14.211 2.352 1 89.81 103 LEU A N 1
ATOM 783 C CA . LEU A 1 103 ? -1.674 14.789 1.676 1 89.81 103 LEU A CA 1
ATOM 784 C C . LEU A 1 103 ? -1.834 14.703 0.162 1 89.81 103 LEU A C 1
ATOM 786 O O . LEU A 1 103 ? -1.401 15.602 -0.561 1 89.81 103 LEU A O 1
ATOM 790 N N . LEU A 1 104 ? -2.492 13.703 -0.299 1 87 104 LEU A N 1
ATOM 791 C CA . LEU A 1 104 ? -2.551 13.453 -1.735 1 87 104 LEU A CA 1
ATOM 792 C C . LEU A 1 104 ? -3.832 14.031 -2.332 1 87 104 LEU A C 1
ATOM 794 O O . LEU A 1 104 ? -3.988 14.07 -3.555 1 87 104 LEU A O 1
ATOM 798 N N . SER A 1 105 ? -4.711 14.516 -1.472 1 89.88 105 SER A N 1
ATOM 799 C CA . SER A 1 105 ? -5.977 15.055 -1.967 1 89.88 105 SER A CA 1
ATOM 800 C C . SER A 1 105 ? -5.758 16.328 -2.773 1 89.88 105 SER A C 1
ATOM 802 O O . SER A 1 105 ? -4.941 17.172 -2.398 1 89.88 105 SER A O 1
ATOM 804 N N . ALA A 1 106 ? -6.461 16.406 -3.838 1 85.44 106 ALA A N 1
ATOM 805 C CA . ALA A 1 106 ? -6.387 17.609 -4.672 1 85.44 106 ALA A CA 1
ATOM 806 C C . ALA A 1 106 ? -7.133 18.766 -4.023 1 85.44 106 ALA A C 1
ATOM 808 O O . ALA A 1 106 ? -6.891 19.922 -4.355 1 85.44 106 ALA A O 1
ATOM 809 N N . GLU A 1 107 ? -8.078 18.422 -3.184 1 88.69 107 GLU A N 1
ATOM 810 C CA . GLU A 1 107 ? -8.891 19.453 -2.543 1 88.69 107 GLU A CA 1
ATOM 811 C C . GLU A 1 107 ? -8.773 19.391 -1.023 1 88.69 107 GLU A C 1
ATOM 813 O O . GLU A 1 107 ? -8.648 18.297 -0.453 1 88.69 107 GLU A O 1
ATOM 818 N N . ASP A 1 108 ? -8.719 20.516 -0.436 1 90.94 108 ASP A N 1
ATOM 819 C CA . ASP A 1 108 ? -8.695 20.641 1.019 1 90.94 108 ASP A CA 1
ATOM 820 C C . ASP A 1 108 ? -9.961 21.344 1.525 1 90.94 108 ASP A C 1
ATOM 822 O O . ASP A 1 108 ? -10.383 22.359 0.967 1 90.94 108 ASP A O 1
ATOM 826 N N . GLU A 1 109 ? -10.461 20.828 2.484 1 87.88 109 GLU A N 1
ATOM 827 C CA . GLU A 1 109 ? -11.688 21.391 3.035 1 87.88 109 GLU A CA 1
ATOM 828 C C . GLU A 1 109 ? -11.398 22.531 3.996 1 87.88 109 GLU A C 1
ATOM 830 O O . GLU A 1 109 ? -12.227 23.438 4.176 1 87.88 109 GLU A O 1
ATOM 835 N N . SER A 1 110 ? -10.336 22.531 4.672 1 91.62 110 SER A N 1
ATOM 836 C CA . SER A 1 110 ? -9.953 23.562 5.645 1 91.62 110 SER A CA 1
ATOM 837 C C . SER A 1 110 ? -8.75 24.359 5.168 1 91.62 110 SER A C 1
ATOM 839 O O . SER A 1 110 ? -7.828 23.797 4.566 1 91.62 110 SER A O 1
ATOM 841 N N . ASP A 1 111 ? -8.773 25.594 5.453 1 92.06 111 ASP A N 1
ATOM 842 C CA . ASP A 1 111 ? -7.648 26.469 5.137 1 92.06 111 ASP A CA 1
ATOM 843 C C . ASP A 1 111 ? -6.398 26.062 5.906 1 92.06 111 ASP A C 1
ATOM 845 O O . ASP A 1 111 ? -5.281 26.156 5.387 1 92.06 111 ASP A O 1
ATOM 849 N N . GLU A 1 112 ? -6.648 25.656 7.086 1 93.5 112 GLU A N 1
ATOM 850 C CA . GLU A 1 112 ? -5.535 25.234 7.926 1 93.5 112 GLU A CA 1
ATOM 851 C C . GLU A 1 112 ? -4.805 24.047 7.301 1 93.5 112 GLU A C 1
ATOM 853 O O . GLU A 1 112 ? -3.574 24.031 7.242 1 93.5 112 GLU A O 1
ATOM 858 N N . VAL A 1 113 ? -5.547 23.109 6.809 1 94.88 113 VAL A N 1
ATOM 859 C CA . VAL A 1 113 ? -4.98 21.922 6.156 1 94.88 113 VAL A CA 1
ATOM 860 C C . VAL A 1 113 ? -4.266 22.344 4.871 1 94.88 113 VAL A C 1
ATOM 862 O O . VAL A 1 113 ? -3.145 21.906 4.605 1 94.88 113 VAL A O 1
ATOM 865 N N . HIS A 1 114 ? -4.887 23.234 4.152 1 94.5 114 HIS A N 1
ATOM 866 C CA . HIS A 1 114 ? -4.301 23.703 2.902 1 94.5 114 HIS A CA 1
ATOM 867 C C . HIS A 1 114 ? -2.939 24.344 3.141 1 94.5 114 HIS A C 1
ATOM 869 O O . HIS A 1 114 ? -1.967 24.016 2.455 1 94.5 114 HIS A O 1
ATOM 875 N N . THR A 1 115 ? -2.928 25.219 4.117 1 94.44 115 THR A N 1
ATOM 876 C CA . THR A 1 115 ? -1.698 25.953 4.422 1 94.44 115 THR A CA 1
ATOM 877 C C . THR A 1 115 ? -0.605 25 4.883 1 94.44 115 THR A C 1
ATOM 879 O O . THR A 1 115 ? 0.535 25.078 4.422 1 94.44 115 THR A O 1
ATOM 882 N N . ALA A 1 116 ? -0.917 24.125 5.777 1 95.12 116 ALA A N 1
ATOM 883 C CA . ALA A 1 116 ? 0.047 23.141 6.281 1 95.12 116 ALA A CA 1
ATOM 884 C C . ALA A 1 116 ? 0.576 22.266 5.152 1 95.12 116 ALA A C 1
ATOM 886 O O . ALA A 1 116 ? 1.785 22.047 5.039 1 95.12 116 ALA A O 1
ATOM 887 N N . LYS A 1 117 ? -0.306 21.844 4.324 1 94.12 117 LYS A N 1
ATOM 888 C CA . LYS A 1 117 ? 0.062 20.984 3.201 1 94.12 117 LYS A CA 1
ATOM 889 C C . LYS A 1 117 ? 1.012 21.703 2.248 1 94.12 117 LYS A C 1
ATOM 891 O O . LYS A 1 117 ? 1.994 21.125 1.784 1 94.12 117 LYS A O 1
ATOM 896 N N . GLN A 1 118 ? 0.677 22.906 1.97 1 93.94 118 GLN A N 1
ATOM 897 C CA . GLN A 1 118 ? 1.514 23.672 1.057 1 93.94 118 GLN A CA 1
ATOM 898 C C . GLN A 1 118 ? 2.932 23.828 1.601 1 93.94 118 GLN A C 1
ATOM 900 O O . GLN A 1 118 ? 3.906 23.656 0.863 1 93.94 118 GLN A O 1
ATOM 905 N N . GLU A 1 119 ? 2.988 24.109 2.84 1 95.38 119 GLU A N 1
ATOM 906 C CA . GLU A 1 119 ? 4.309 24.25 3.451 1 95.38 119 GLU A CA 1
ATOM 907 C C . GLU A 1 119 ? 5.066 22.938 3.439 1 95.38 119 GLU A C 1
ATOM 909 O O . GLU A 1 119 ? 6.262 22.906 3.141 1 95.38 119 GLU A O 1
ATOM 914 N N . ILE A 1 120 ? 4.426 21.891 3.748 1 94.94 120 ILE A N 1
ATOM 915 C CA . ILE A 1 120 ? 5.023 20.562 3.789 1 94.94 120 ILE A CA 1
ATOM 916 C C . ILE A 1 120 ? 5.531 20.188 2.4 1 94.94 120 ILE A C 1
ATOM 918 O O . ILE A 1 120 ? 6.688 19.797 2.238 1 94.94 120 ILE A O 1
ATOM 922 N N . LEU A 1 121 ? 4.691 20.344 1.434 1 92.88 121 LEU A N 1
ATOM 923 C CA . LEU A 1 121 ? 5.035 19.938 0.077 1 92.88 121 LEU A CA 1
ATOM 924 C C . LEU A 1 121 ? 6.16 20.797 -0.481 1 92.88 121 LEU A C 1
ATOM 926 O O . LEU A 1 121 ? 7.043 20.297 -1.183 1 92.88 121 LEU A O 1
ATOM 930 N N . THR A 1 122 ? 6.094 22.062 -0.161 1 95.38 122 THR A N 1
ATOM 931 C CA . THR A 1 122 ? 7.176 22.953 -0.558 1 95.38 122 THR A CA 1
ATOM 932 C C . THR A 1 122 ? 8.492 22.531 0.083 1 95.38 122 THR A C 1
ATOM 934 O O . THR A 1 122 ? 9.531 22.5 -0.579 1 95.38 122 THR A O 1
ATOM 937 N N . GLY A 1 123 ? 8.461 22.234 1.333 1 96.5 123 GLY A N 1
ATOM 938 C CA . GLY A 1 123 ? 9.641 21.734 2.016 1 96.5 123 GLY A CA 1
ATOM 939 C C . GLY A 1 123 ? 10.156 20.438 1.44 1 96.5 123 GLY A C 1
ATOM 940 O O . GLY A 1 123 ? 11.367 20.25 1.275 1 96.5 123 GLY A O 1
ATOM 941 N N . PHE A 1 124 ? 9.32 19.531 1.126 1 95.12 124 PHE A N 1
ATOM 942 C CA . PHE A 1 124 ? 9.695 18.266 0.483 1 95.12 124 PHE A CA 1
ATOM 943 C C . PHE A 1 124 ? 10.445 18.531 -0.817 1 95.12 124 PHE A C 1
ATOM 945 O O . PHE A 1 124 ? 11.5 17.938 -1.062 1 95.12 124 PHE A O 1
ATOM 952 N N . ASP A 1 125 ? 9.867 19.422 -1.563 1 95.31 125 ASP A N 1
ATOM 953 C CA . ASP A 1 125 ? 10.477 19.766 -2.846 1 95.31 125 ASP A CA 1
ATOM 954 C C . ASP A 1 125 ? 11.883 20.344 -2.65 1 95.31 125 ASP A C 1
ATOM 956 O O . ASP A 1 125 ? 12.82 19.953 -3.352 1 95.31 125 ASP A O 1
ATOM 960 N N . GLN A 1 126 ? 11.984 21.203 -1.708 1 96.81 126 GLN A N 1
ATOM 961 C CA . GLN A 1 126 ? 13.273 21.828 -1.429 1 96.81 126 GLN A CA 1
ATOM 962 C C . GLN A 1 126 ? 14.32 20.781 -1.046 1 96.81 126 GLN A C 1
ATOM 964 O O . GLN A 1 126 ? 15.453 20.812 -1.534 1 96.81 126 GLN A O 1
ATOM 969 N N . ILE A 1 127 ? 13.977 19.875 -0.225 1 97.12 127 ILE A N 1
ATOM 970 C CA . ILE A 1 127 ? 14.883 18.828 0.251 1 97.12 127 ILE A CA 1
ATOM 971 C C . ILE A 1 127 ? 15.273 17.922 -0.908 1 97.12 127 ILE A C 1
ATOM 973 O O . ILE A 1 127 ? 16.453 17.562 -1.063 1 97.12 127 ILE A O 1
ATOM 977 N N . LEU A 1 128 ? 14.312 17.531 -1.702 1 95.25 128 LEU A N 1
ATOM 978 C CA . LEU A 1 128 ? 14.57 16.641 -2.818 1 95.25 128 LEU A CA 1
ATOM 979 C C . LEU A 1 128 ? 15.469 17.297 -3.854 1 95.25 128 LEU A C 1
ATOM 981 O O . LEU A 1 128 ? 16.375 16.656 -4.402 1 95.25 128 LEU A O 1
ATOM 985 N N . VAL A 1 129 ? 15.227 18.578 -4.125 1 94.88 129 VAL A N 1
ATOM 986 C CA . VAL A 1 129 ? 16.047 19.328 -5.074 1 94.88 129 VAL A CA 1
ATOM 987 C C . VAL A 1 129 ? 17.484 19.375 -4.578 1 94.88 129 VAL A C 1
ATOM 989 O O . VAL A 1 129 ? 18.422 19.125 -5.34 1 94.88 129 VAL A O 1
ATOM 992 N N . ALA A 1 130 ? 17.656 19.688 -3.342 1 96.31 130 ALA A N 1
ATOM 993 C CA . ALA A 1 130 ? 18.984 19.734 -2.754 1 96.31 130 ALA A CA 1
ATOM 994 C C . ALA A 1 130 ? 19.656 18.359 -2.799 1 96.31 130 ALA A C 1
ATOM 996 O O . ALA A 1 130 ? 20.859 18.266 -3.088 1 96.31 130 ALA A O 1
ATOM 997 N N . ALA A 1 131 ? 18.953 17.344 -2.48 1 96.81 131 ALA A N 1
ATOM 998 C CA . ALA A 1 131 ? 19.484 15.977 -2.49 1 96.81 131 ALA A CA 1
ATOM 999 C C . ALA A 1 131 ? 19.922 15.57 -3.895 1 96.81 131 ALA A C 1
ATOM 1001 O O . ALA A 1 131 ? 20.953 14.93 -4.062 1 96.81 131 ALA A O 1
ATOM 1002 N N . ARG A 1 132 ? 19.156 15.922 -4.891 1 95.06 132 ARG A N 1
ATOM 1003 C CA . ARG A 1 132 ? 19.5 15.633 -6.277 1 95.06 132 ARG A CA 1
ATOM 1004 C C . ARG A 1 132 ? 20.75 16.391 -6.695 1 95.06 132 ARG A C 1
ATOM 1006 O O . ARG A 1 132 ? 21.656 15.812 -7.301 1 95.06 132 ARG A O 1
ATOM 1013 N N . ALA A 1 133 ? 20.75 17.625 -6.344 1 95.38 133 ALA A N 1
ATOM 1014 C CA . ALA A 1 133 ? 21.891 18.469 -6.688 1 95.38 133 ALA A CA 1
ATOM 1015 C C . ALA A 1 133 ? 23.172 17.922 -6.059 1 95.38 133 ALA A C 1
ATOM 1017 O O . ALA A 1 133 ? 24.25 18.016 -6.652 1 95.38 133 ALA A O 1
ATOM 1018 N N . ALA A 1 134 ? 23.062 17.344 -4.93 1 96.5 134 ALA A N 1
ATOM 1019 C CA . ALA A 1 134 ? 24.203 16.812 -4.195 1 96.5 134 ALA A CA 1
ATOM 1020 C C . ALA A 1 134 ? 24.547 15.398 -4.645 1 96.5 134 ALA A C 1
ATOM 1022 O O . ALA A 1 134 ? 25.5 14.797 -4.152 1 96.5 134 ALA A O 1
ATOM 1023 N N . GLY A 1 135 ? 23.734 14.812 -5.512 1 95.62 135 GLY A N 1
ATOM 1024 C CA . GLY A 1 135 ? 23.969 13.469 -6.012 1 95.62 135 GLY A CA 1
ATOM 1025 C C . GLY A 1 135 ? 23.609 12.383 -5.004 1 95.62 135 GLY A C 1
ATOM 1026 O O . GLY A 1 135 ? 24.156 11.281 -5.055 1 95.62 135 GLY A O 1
ATOM 1027 N N . VAL A 1 136 ? 22.734 12.688 -4.117 1 95.12 136 VAL A N 1
ATOM 1028 C CA . VAL A 1 136 ? 22.328 11.758 -3.066 1 95.12 136 VAL A CA 1
ATOM 1029 C C . VAL A 1 136 ? 21.172 10.891 -3.566 1 95.12 136 VAL A C 1
ATOM 1031 O O . VAL A 1 136 ? 21.094 9.703 -3.234 1 95.12 136 VAL A O 1
ATOM 1034 N N . ILE A 1 137 ? 20.297 11.484 -4.324 1 95.25 137 ILE A N 1
ATOM 1035 C CA . ILE A 1 137 ? 19.203 10.711 -4.887 1 95.25 137 ILE A CA 1
ATOM 1036 C C . ILE A 1 137 ? 19.219 10.797 -6.41 1 95.25 137 ILE A C 1
ATOM 1038 O O . ILE A 1 137 ? 19.719 11.781 -6.973 1 95.25 137 ILE A O 1
ATOM 1042 N N . ARG A 1 138 ? 18.75 9.805 -7.031 1 94.56 138 ARG A N 1
ATOM 1043 C CA . ARG A 1 138 ? 18.703 9.742 -8.484 1 94.56 138 ARG A CA 1
ATOM 1044 C C . ARG A 1 138 ? 17.875 10.891 -9.055 1 94.56 138 ARG A C 1
ATOM 1046 O O . ARG A 1 138 ? 16.875 11.305 -8.461 1 94.56 138 ARG A O 1
ATOM 1053 N N . PRO A 1 139 ? 18.25 11.461 -10.203 1 92.19 139 PRO A N 1
ATOM 1054 C CA . PRO A 1 139 ? 17.672 12.695 -10.719 1 92.19 139 PRO A CA 1
ATOM 1055 C C . PRO A 1 139 ? 16.359 12.453 -11.477 1 92.19 139 PRO A C 1
ATOM 1057 O O . PRO A 1 139 ? 15.656 13.406 -11.82 1 92.19 139 PRO A O 1
ATOM 1060 N N . ASP A 1 140 ? 15.961 11.281 -11.719 1 91.75 140 ASP A N 1
ATOM 1061 C CA . ASP A 1 140 ? 14.852 10.984 -12.617 1 91.75 140 ASP A CA 1
ATOM 1062 C C . ASP A 1 140 ? 13.555 10.789 -11.836 1 91.75 140 ASP A C 1
ATOM 1064 O O . ASP A 1 140 ? 12.531 10.391 -12.398 1 91.75 140 ASP A O 1
ATOM 1068 N N . LEU A 1 141 ? 13.586 11.109 -10.508 1 92.56 141 LEU A N 1
ATOM 1069 C CA . LEU A 1 141 ? 12.391 10.938 -9.695 1 92.56 141 LEU A CA 1
ATOM 1070 C C . LEU A 1 141 ? 11.742 12.281 -9.367 1 92.56 141 LEU A C 1
ATOM 1072 O O . LEU A 1 141 ? 12.445 13.25 -9.062 1 92.56 141 LEU A O 1
ATOM 1076 N N . THR A 1 142 ? 10.5 12.32 -9.492 1 92.5 142 THR A N 1
ATOM 1077 C CA . THR A 1 142 ? 9.75 13.492 -9.039 1 92.5 142 THR A CA 1
ATOM 1078 C C . THR A 1 142 ? 9.445 13.406 -7.547 1 92.5 142 THR A C 1
ATOM 1080 O O . THR A 1 142 ? 9.555 12.328 -6.949 1 92.5 142 THR A O 1
ATOM 1083 N N . THR A 1 143 ? 9.047 14.492 -7 1 91.31 143 THR A N 1
ATOM 1084 C CA . THR A 1 143 ? 8.641 14.531 -5.602 1 91.31 143 THR A CA 1
ATOM 1085 C C . THR A 1 143 ? 7.445 13.617 -5.359 1 91.31 143 THR A C 1
ATOM 1087 O O . THR A 1 143 ? 7.402 12.891 -4.363 1 91.31 143 THR A O 1
ATOM 1090 N N . ALA A 1 144 ? 6.535 13.586 -6.285 1 91.06 144 ALA A N 1
ATOM 1091 C CA . ALA A 1 144 ? 5.352 12.742 -6.168 1 91.06 144 ALA A CA 1
ATOM 1092 C C . ALA A 1 144 ? 5.734 11.266 -6.137 1 91.06 144 ALA A C 1
ATOM 1094 O O . ALA A 1 144 ? 5.172 10.484 -5.363 1 91.06 144 ALA A O 1
ATOM 1095 N N . GLN A 1 145 ? 6.641 10.914 -6.926 1 95 145 GLN A N 1
ATOM 1096 C CA . GLN A 1 145 ? 7.082 9.523 -6.961 1 95 145 GLN A CA 1
ATOM 1097 C C . GLN A 1 145 ? 7.727 9.117 -5.641 1 95 145 GLN A C 1
ATOM 1099 O O . GLN A 1 145 ? 7.5 8.008 -5.148 1 95 145 GLN A O 1
ATOM 1104 N N . VAL A 1 146 ? 8.523 10 -5.078 1 95.31 146 VAL A N 1
ATOM 1105 C CA . VAL A 1 146 ? 9.133 9.711 -3.785 1 95.31 146 VAL A CA 1
ATOM 1106 C C . VAL A 1 146 ? 8.047 9.562 -2.721 1 95.31 146 VAL A C 1
ATOM 1108 O O . VAL A 1 146 ? 8.109 8.656 -1.885 1 95.31 146 VAL A O 1
ATOM 1111 N N . GLU A 1 147 ? 7.082 10.43 -2.75 1 91.56 147 GLU A N 1
ATOM 1112 C CA . GLU A 1 147 ? 5.953 10.328 -1.829 1 91.56 147 GLU A CA 1
ATOM 1113 C C . GLU A 1 147 ? 5.238 8.984 -1.979 1 91.56 147 GLU A C 1
ATOM 1115 O O . GLU A 1 147 ? 4.922 8.328 -0.983 1 91.56 147 GLU A O 1
ATOM 1120 N N . HIS A 1 148 ? 4.977 8.578 -3.213 1 95.25 148 HIS A N 1
ATOM 1121 C CA . HIS A 1 148 ? 4.332 7.301 -3.471 1 95.25 148 HIS A CA 1
ATOM 1122 C C . HIS A 1 148 ? 5.148 6.145 -2.902 1 95.25 148 HIS A C 1
ATOM 1124 O O . HIS A 1 148 ? 4.59 5.199 -2.342 1 95.25 148 HIS A O 1
ATOM 1130 N N . LEU A 1 149 ? 6.418 6.246 -3.031 1 97.25 149 LEU A N 1
ATOM 1131 C CA . LEU A 1 149 ? 7.289 5.191 -2.537 1 97.25 149 LEU A CA 1
ATOM 1132 C C . LEU A 1 149 ? 7.227 5.098 -1.016 1 97.25 149 LEU A C 1
ATOM 1134 O O . LEU A 1 149 ? 7.242 4 -0.454 1 97.25 149 LEU A O 1
ATOM 1138 N N . VAL A 1 150 ? 7.145 6.23 -0.352 1 96.31 150 VAL A N 1
ATOM 1139 C CA . VAL A 1 150 ? 6.988 6.219 1.099 1 96.31 150 VAL A CA 1
ATOM 1140 C C . VAL A 1 150 ? 5.664 5.551 1.469 1 96.31 150 VAL A C 1
ATOM 1142 O O . VAL A 1 150 ? 5.613 4.73 2.389 1 96.31 150 VAL A O 1
ATOM 1145 N N . CYS A 1 151 ? 4.625 5.91 0.753 1 94.25 151 CYS A N 1
ATOM 1146 C CA . CYS A 1 151 ? 3.338 5.254 0.972 1 94.25 151 CYS A CA 1
ATOM 1147 C C . CYS A 1 151 ? 3.449 3.75 0.754 1 94.25 151 CYS A C 1
ATOM 1149 O O . CYS A 1 151 ? 2.889 2.965 1.521 1 94.25 151 CYS A O 1
ATOM 1151 N N . GLY A 1 152 ? 4.145 3.42 -0.29 1 96.19 152 GLY A N 1
ATOM 1152 C CA . GLY A 1 152 ? 4.395 2.01 -0.542 1 96.19 152 GLY A CA 1
ATOM 1153 C C . GLY A 1 152 ? 5.109 1.315 0.601 1 96.19 152 GLY A C 1
ATOM 1154 O O . GLY A 1 152 ? 4.75 0.198 0.979 1 96.19 152 GLY A O 1
ATOM 1155 N N . MET A 1 153 ? 6.121 1.94 1.18 1 97.75 153 MET A N 1
ATOM 1156 C CA . MET A 1 153 ? 6.836 1.367 2.316 1 97.75 153 MET A CA 1
ATOM 1157 C C . MET A 1 153 ? 5.918 1.219 3.521 1 97.75 153 MET A C 1
ATOM 1159 O O . MET A 1 153 ? 5.98 0.217 4.238 1 97.75 153 MET A O 1
ATOM 1163 N N . GLU A 1 154 ? 5.141 2.199 3.709 1 96.44 154 GLU A N 1
ATOM 1164 C CA . GLU A 1 154 ? 4.16 2.121 4.785 1 96.44 154 GLU A CA 1
ATOM 1165 C C . GLU A 1 154 ? 3.25 0.908 4.617 1 96.44 154 GLU A C 1
ATOM 1167 O O . GLU A 1 154 ? 3.02 0.16 5.566 1 96.44 154 GLU A O 1
ATOM 1172 N N . HIS A 1 155 ? 2.734 0.76 3.463 1 94.12 155 HIS A N 1
ATOM 1173 C CA . HIS A 1 155 ? 1.894 -0.395 3.166 1 94.12 155 HIS A CA 1
ATOM 1174 C C . HIS A 1 155 ? 2.629 -1.699 3.453 1 94.12 155 HIS A C 1
ATOM 1176 O O . HIS A 1 155 ? 2.078 -2.598 4.094 1 94.12 155 HIS A O 1
ATOM 1182 N N . ALA A 1 156 ? 3.824 -1.763 3.01 1 96.31 156 ALA A N 1
ATOM 1183 C CA . ALA A 1 156 ? 4.633 -2.965 3.207 1 96.31 156 ALA A CA 1
ATOM 1184 C C . ALA A 1 156 ? 4.824 -3.258 4.691 1 96.31 156 ALA A C 1
ATOM 1186 O O . ALA A 1 156 ? 4.703 -4.406 5.125 1 96.31 156 ALA A O 1
ATOM 1187 N N . VAL A 1 157 ? 5.109 -2.268 5.461 1 97.06 157 VAL A N 1
ATOM 1188 C CA . VAL A 1 157 ? 5.316 -2.445 6.895 1 97.06 157 VAL A CA 1
ATOM 1189 C C . VAL A 1 157 ? 4.035 -2.967 7.539 1 97.06 157 VAL A C 1
ATOM 1191 O O . VAL A 1 157 ? 4.082 -3.848 8.398 1 97.06 157 VAL A O 1
ATOM 1194 N N . ARG A 1 158 ? 2.908 -2.492 7.121 1 93.5 158 ARG A N 1
ATOM 1195 C CA . ARG A 1 158 ? 1.63 -2.871 7.715 1 93.5 158 ARG A CA 1
ATOM 1196 C C . ARG A 1 158 ? 1.308 -4.336 7.434 1 93.5 158 ARG A C 1
ATOM 1198 O O . ARG A 1 158 ? 0.532 -4.957 8.164 1 93.5 158 ARG A O 1
ATOM 1205 N N . LEU A 1 159 ? 1.828 -4.824 6.414 1 91.38 159 LEU A N 1
ATOM 1206 C CA . LEU A 1 159 ? 1.595 -6.223 6.074 1 91.38 159 LEU A CA 1
ATOM 1207 C C . LEU A 1 159 ? 2.4 -7.145 6.984 1 91.38 159 LEU A C 1
ATOM 1209 O O . LEU A 1 159 ? 2.137 -8.352 7.043 1 91.38 159 LEU A O 1
ATOM 1213 N N . GLY A 1 160 ? 3.41 -6.539 7.645 1 93.69 160 GLY A N 1
ATOM 1214 C CA . GLY A 1 160 ? 4.305 -7.332 8.477 1 93.69 160 GLY A CA 1
ATOM 1215 C C . GLY A 1 160 ? 4.41 -6.82 9.898 1 93.69 160 GLY A C 1
ATOM 1216 O O . GLY A 1 160 ? 3.396 -6.504 10.531 1 93.69 160 GLY A O 1
ATOM 1217 N N . ALA A 1 161 ? 5.582 -6.84 10.406 1 94.19 161 ALA A N 1
ATOM 1218 C CA . ALA A 1 161 ? 5.844 -6.391 11.766 1 94.19 161 ALA A CA 1
ATOM 1219 C C . ALA A 1 161 ? 6.316 -4.938 11.789 1 94.19 161 ALA A C 1
ATOM 1221 O O . ALA A 1 161 ? 6.953 -4.473 10.836 1 94.19 161 ALA A O 1
ATOM 1222 N N . SER A 1 162 ? 6.035 -4.234 12.906 1 95 162 SER A N 1
ATOM 1223 C CA . SER A 1 162 ? 6.48 -2.852 13.055 1 95 162 SER A CA 1
ATOM 1224 C C . SER A 1 162 ? 8 -2.748 12.961 1 95 162 SER A C 1
ATOM 1226 O O . SER A 1 162 ? 8.531 -1.713 12.547 1 95 162 SER A O 1
ATOM 1228 N N . SER A 1 163 ? 8.688 -3.854 13.234 1 95.81 163 SER A N 1
ATOM 1229 C CA . SER A 1 163 ? 10.148 -3.869 13.211 1 95.81 163 SER A CA 1
ATOM 1230 C C . SER A 1 163 ? 10.672 -3.809 11.781 1 95.81 163 SER A C 1
ATOM 1232 O O . SER A 1 163 ? 11.867 -3.572 11.562 1 95.81 163 SER A O 1
ATOM 1234 N N . ASP A 1 164 ? 9.82 -3.963 10.789 1 97 164 ASP A N 1
ATOM 1235 C CA . ASP A 1 164 ? 10.234 -3.93 9.391 1 97 164 ASP A CA 1
ATOM 1236 C C . ASP A 1 164 ? 10.445 -2.494 8.922 1 97 164 ASP A C 1
ATOM 1238 O O . ASP A 1 164 ? 11.023 -2.268 7.855 1 97 164 ASP A O 1
ATOM 1242 N N . ARG A 1 165 ? 10.016 -1.549 9.781 1 96.88 165 ARG A N 1
ATOM 1243 C CA . ARG A 1 165 ? 10.07 -0.134 9.422 1 96.88 165 ARG A CA 1
ATOM 1244 C C . ARG A 1 165 ? 11.492 0.289 9.07 1 96.88 165 ARG A C 1
ATOM 1246 O O . ARG A 1 165 ? 11.719 0.873 8.008 1 96.88 165 ARG A O 1
ATOM 1253 N N . GLU A 1 166 ? 12.406 -0.005 9.883 1 96.38 166 GLU A N 1
ATOM 1254 C CA . GLU A 1 166 ? 13.773 0.479 9.68 1 96.38 166 GLU A CA 1
ATOM 1255 C C . GLU A 1 166 ? 14.43 -0.203 8.484 1 96.38 166 GLU A C 1
ATOM 1257 O O . GLU A 1 166 ? 14.961 0.466 7.598 1 96.38 166 GLU A O 1
ATOM 1262 N N . PRO A 1 167 ? 14.359 -1.532 8.391 1 96.19 167 PRO A N 1
ATOM 1263 C CA . PRO A 1 167 ? 14.93 -2.17 7.207 1 96.19 167 PRO A CA 1
ATOM 1264 C C . PRO A 1 167 ? 14.305 -1.674 5.906 1 96.19 167 PRO A C 1
ATOM 1266 O O . PRO A 1 167 ? 15 -1.524 4.898 1 96.19 167 PRO A O 1
ATOM 1269 N N . TYR A 1 168 ? 13.008 -1.456 5.84 1 97.81 168 TYR A N 1
ATOM 1270 C CA . TYR A 1 168 ? 12.344 -0.999 4.625 1 97.81 168 TYR A CA 1
ATOM 1271 C C . TYR A 1 168 ? 12.781 0.418 4.266 1 97.81 168 TYR A C 1
ATOM 1273 O O . TYR A 1 168 ? 12.961 0.741 3.09 1 97.81 168 TYR A O 1
ATOM 1281 N N . LEU A 1 169 ? 12.922 1.249 5.305 1 97.31 169 LEU A N 1
ATOM 1282 C CA . LEU A 1 169 ? 13.438 2.594 5.062 1 97.31 169 LEU A CA 1
ATOM 1283 C C . LEU A 1 169 ? 14.852 2.543 4.488 1 97.31 169 LEU A C 1
ATOM 1285 O O . LEU A 1 169 ? 15.172 3.291 3.564 1 97.31 169 LEU A O 1
ATOM 1289 N N . GLU A 1 170 ? 15.719 1.714 4.988 1 96.5 170 GLU A N 1
ATOM 1290 C CA . GLU A 1 170 ? 17.078 1.568 4.492 1 96.5 170 GLU A CA 1
ATOM 1291 C C . GLU A 1 170 ? 17.094 1.12 3.033 1 96.5 170 GLU A C 1
ATOM 1293 O O . GLU A 1 170 ? 17.906 1.602 2.238 1 96.5 170 GLU A O 1
ATOM 1298 N N . ILE A 1 171 ? 16.203 0.214 2.734 1 97.06 171 ILE A N 1
ATOM 1299 C CA . ILE A 1 171 ? 16.078 -0.285 1.368 1 97.06 171 ILE A CA 1
ATOM 1300 C C . ILE A 1 171 ? 15.648 0.85 0.44 1 97.06 171 ILE A C 1
ATOM 1302 O O . ILE A 1 171 ? 16.203 1.001 -0.657 1 97.06 171 ILE A O 1
ATOM 1306 N N . LEU A 1 172 ? 14.656 1.606 0.885 1 97.75 172 LEU A N 1
ATOM 1307 C CA . LEU A 1 172 ? 14.211 2.736 0.08 1 97.75 172 LEU A CA 1
ATOM 1308 C C . LEU A 1 172 ? 15.344 3.721 -0.158 1 97.75 172 LEU A C 1
ATOM 1310 O O . LEU A 1 172 ? 15.602 4.117 -1.297 1 97.75 172 LEU A O 1
ATOM 1314 N N . LEU A 1 173 ? 16.062 4.066 0.905 1 96.75 173 LEU A N 1
ATOM 1315 C CA . LEU A 1 173 ? 17.156 5.035 0.801 1 96.75 173 LEU A CA 1
ATOM 1316 C C . LEU A 1 173 ? 18.266 4.516 -0.112 1 96.75 173 LEU A C 1
ATOM 1318 O O . LEU A 1 173 ? 18.797 5.262 -0.937 1 96.75 173 LEU A O 1
ATOM 1322 N N . ALA A 1 174 ? 18.594 3.27 -0.015 1 95.56 174 ALA A N 1
ATOM 1323 C CA . ALA A 1 174 ? 19.594 2.666 -0.886 1 95.56 174 ALA A CA 1
ATOM 1324 C C . ALA A 1 174 ? 19.141 2.686 -2.344 1 95.56 174 ALA A C 1
ATOM 1326 O O . ALA A 1 174 ? 19.953 2.941 -3.244 1 95.56 174 ALA A O 1
ATOM 1327 N N . GLY A 1 175 ? 17.875 2.416 -2.566 1 96.5 175 GLY A N 1
ATOM 1328 C CA . GLY A 1 175 ? 17.328 2.377 -3.916 1 96.5 175 GLY A CA 1
ATOM 1329 C C . GLY A 1 175 ? 17.25 3.746 -4.562 1 96.5 175 GLY A C 1
ATOM 1330 O O . GLY A 1 175 ? 17.172 3.855 -5.789 1 96.5 175 GLY A O 1
ATOM 1331 N N . LEU A 1 176 ? 17.234 4.75 -3.727 1 96.5 176 LEU A N 1
ATOM 1332 C CA . LEU A 1 176 ? 17.094 6.113 -4.23 1 96.5 176 LEU A CA 1
ATOM 1333 C C . LEU A 1 176 ? 18.453 6.672 -4.66 1 96.5 176 LEU A C 1
ATOM 1335 O O . LEU A 1 176 ? 18.516 7.707 -5.328 1 96.5 176 LEU A O 1
ATOM 1339 N N . ARG A 1 177 ? 19.469 6.023 -4.328 1 94 177 ARG A N 1
ATOM 1340 C CA . ARG A 1 177 ? 20.797 6.5 -4.711 1 94 177 ARG A CA 1
ATOM 1341 C C . ARG A 1 177 ? 21 6.395 -6.219 1 94 177 ARG A C 1
ATOM 1343 O O . ARG A 1 177 ? 20.422 5.527 -6.871 1 94 177 ARG A O 1
ATOM 1350 N N . PRO A 1 178 ? 21.734 7.301 -6.742 1 88.94 178 PRO A N 1
ATOM 1351 C CA . PRO A 1 178 ? 22.031 7.211 -8.172 1 88.94 178 PRO A CA 1
ATOM 1352 C C . PRO A 1 178 ? 22.719 5.898 -8.555 1 88.94 178 PRO A C 1
ATOM 1354 O O . PRO A 1 178 ? 23.438 5.312 -7.738 1 88.94 178 PRO A O 1
ATOM 1357 N N . VAL A 1 179 ? 22.312 5.23 -9.758 1 74.06 179 VAL A N 1
ATOM 1358 C CA . VAL A 1 179 ? 22.938 4.016 -10.266 1 74.06 179 VAL A CA 1
ATOM 1359 C C . VAL A 1 179 ? 24.328 4.332 -10.789 1 74.06 179 VAL A C 1
ATOM 1361 O O . VAL A 1 179 ? 24.594 5.453 -11.234 1 74.06 179 VAL A O 1
ATOM 1364 N N . MET B 1 1 ? -30.984 -33.312 -14.086 1 54.75 1 MET B N 1
ATOM 1365 C CA . MET B 1 1 ? -29.719 -33.25 -13.359 1 54.75 1 MET B CA 1
ATOM 1366 C C . MET B 1 1 ? -28.672 -32.469 -14.148 1 54.75 1 MET B C 1
ATOM 1368 O O . MET B 1 1 ? -27.922 -31.656 -13.578 1 54.75 1 MET B O 1
ATOM 1372 N N . PRO B 1 2 ? -28.406 -32.781 -15.367 1 61.31 2 PRO B N 1
ATOM 1373 C CA . PRO B 1 2 ? -27.469 -32.062 -16.234 1 61.31 2 PRO B CA 1
ATOM 1374 C C . PRO B 1 2 ? -27.812 -30.578 -16.391 1 61.31 2 PRO B C 1
ATOM 1376 O O . PRO B 1 2 ? -26.922 -29.75 -16.484 1 61.31 2 PRO B O 1
ATOM 1379 N N . ALA B 1 3 ? -29.047 -30.328 -16.547 1 60.41 3 ALA B N 1
ATOM 1380 C CA . ALA B 1 3 ? -29.531 -28.953 -16.703 1 60.41 3 ALA B CA 1
ATOM 1381 C C . ALA B 1 3 ? -29.203 -28.125 -15.477 1 60.41 3 ALA B C 1
ATOM 1383 O O . ALA B 1 3 ? -28.859 -26.938 -15.594 1 60.41 3 ALA B O 1
ATOM 1384 N N . LEU B 1 4 ? -29.328 -28.781 -14.375 1 63.81 4 LEU B N 1
ATOM 1385 C CA . LEU B 1 4 ? -29.078 -28.109 -13.109 1 63.81 4 LEU B CA 1
ATOM 1386 C C . LEU B 1 4 ? -27.609 -27.734 -12.961 1 63.81 4 LEU B C 1
ATOM 1388 O O . LEU B 1 4 ? -27.281 -26.672 -12.453 1 63.81 4 LEU B O 1
ATOM 1392 N N . ARG B 1 5 ? -26.938 -28.766 -13.508 1 70.44 5 ARG B N 1
ATOM 1393 C CA . ARG B 1 5 ? -25.5 -28.516 -13.453 1 70.44 5 ARG B CA 1
ATOM 1394 C C . ARG B 1 5 ? -25.109 -27.391 -14.398 1 70.44 5 ARG B C 1
ATOM 1396 O O . ARG B 1 5 ? -24.25 -26.562 -14.07 1 70.44 5 ARG B O 1
ATOM 1403 N N . SER B 1 6 ? -25.797 -27.359 -15.523 1 77.69 6 SER B N 1
ATOM 1404 C CA . SER B 1 6 ? -25.547 -26.328 -16.516 1 77.69 6 SER B CA 1
ATOM 1405 C C . SER B 1 6 ? -25.969 -24.953 -15.992 1 77.69 6 SER B C 1
ATOM 1407 O O . SER B 1 6 ? -25.234 -23.969 -16.156 1 77.69 6 SER B O 1
ATOM 1409 N N . ASP B 1 7 ? -27.094 -24.984 -15.281 1 83.62 7 ASP B N 1
ATOM 1410 C CA . ASP B 1 7 ? -27.578 -23.719 -14.719 1 83.62 7 ASP B CA 1
ATOM 1411 C C . ASP B 1 7 ? -26.672 -23.219 -13.609 1 83.62 7 ASP B C 1
ATOM 1413 O O . ASP B 1 7 ? -26.406 -22.016 -13.508 1 83.62 7 ASP B O 1
ATOM 1417 N N . ALA B 1 8 ? -26.234 -24.234 -12.922 1 87.38 8 ALA B N 1
ATOM 1418 C CA . ALA B 1 8 ? -25.312 -23.891 -11.836 1 87.38 8 ALA B CA 1
ATOM 1419 C C . ALA B 1 8 ? -24.016 -23.312 -12.391 1 87.38 8 ALA B C 1
ATOM 1421 O O . ALA B 1 8 ? -23.5 -22.328 -11.867 1 87.38 8 ALA B O 1
ATOM 1422 N N . ALA B 1 9 ? -23.516 -23.938 -13.438 1 91.56 9 ALA B N 1
ATOM 1423 C CA . ALA B 1 9 ? -22.281 -23.453 -14.062 1 91.56 9 ALA B CA 1
ATOM 1424 C C . ALA B 1 9 ? -22.469 -22.062 -14.664 1 91.56 9 ALA B C 1
ATOM 1426 O O . ALA B 1 9 ? -21.578 -21.219 -14.578 1 91.56 9 ALA B O 1
ATOM 1427 N N . ARG B 1 10 ? -23.578 -21.828 -15.219 1 92.56 10 ARG B N 1
ATOM 1428 C CA . ARG B 1 10 ? -23.875 -20.547 -15.836 1 92.56 10 ARG B CA 1
ATOM 1429 C C . ARG B 1 10 ? -24 -19.453 -14.781 1 92.56 10 ARG B C 1
ATOM 1431 O O . ARG B 1 10 ? -23.484 -18.344 -14.961 1 92.56 10 ARG B O 1
ATOM 1438 N N . SER B 1 11 ? -24.672 -19.797 -13.688 1 94.25 11 SER B N 1
ATOM 1439 C CA . SER B 1 11 ? -24.812 -18.812 -12.609 1 94.25 11 SER B CA 1
ATOM 1440 C C . SER B 1 11 ? -23.453 -18.484 -11.992 1 94.25 11 SER B C 1
ATOM 1442 O O . SER B 1 11 ? -23.172 -17.312 -11.703 1 94.25 11 SER B O 1
ATOM 1444 N N . ARG B 1 12 ? -22.656 -19.484 -11.789 1 95.38 12 ARG B N 1
ATOM 1445 C CA . ARG B 1 12 ? -21.328 -19.266 -11.258 1 95.38 12 ARG B CA 1
ATOM 1446 C C . ARG B 1 12 ? -20.516 -18.328 -12.164 1 95.38 12 ARG B C 1
ATOM 1448 O O . ARG B 1 12 ? -19.875 -17.391 -11.688 1 95.38 12 ARG B O 1
ATOM 1455 N N . ALA B 1 13 ? -20.594 -18.594 -13.461 1 95.5 13 ALA B N 1
ATOM 1456 C CA . ALA B 1 13 ? -19.859 -17.797 -14.438 1 95.5 13 ALA B CA 1
ATOM 1457 C C . ALA B 1 13 ? -20.344 -16.359 -14.445 1 95.5 13 ALA B C 1
ATOM 1459 O O . ALA B 1 13 ? -19.547 -15.422 -14.539 1 95.5 13 ALA B O 1
ATOM 1460 N N . ARG B 1 14 ? -21.594 -16.141 -14.312 1 95.31 14 ARG B N 1
ATOM 1461 C CA . ARG B 1 14 ? -22.156 -14.805 -14.289 1 95.31 14 ARG B CA 1
ATOM 1462 C C . ARG B 1 14 ? -21.688 -14.031 -13.062 1 95.31 14 ARG B C 1
ATOM 1464 O O . ARG B 1 14 ? -21.359 -12.852 -13.156 1 95.31 14 ARG B O 1
ATOM 1471 N N . ILE B 1 15 ? -21.656 -14.719 -11.961 1 96.31 15 ILE B N 1
ATOM 1472 C CA . ILE B 1 15 ? -21.219 -14.102 -10.719 1 96.31 15 ILE B CA 1
ATOM 1473 C C . ILE B 1 15 ? -19.75 -13.672 -10.844 1 96.31 15 ILE B C 1
ATOM 1475 O O . ILE B 1 15 ? -19.391 -12.547 -10.492 1 96.31 15 ILE B O 1
ATOM 1479 N N . LEU B 1 16 ? -18.984 -14.555 -11.422 1 95.69 16 LEU B N 1
ATOM 1480 C CA . LEU B 1 16 ? -17.562 -14.25 -11.594 1 95.69 16 LEU B CA 1
ATOM 1481 C C . LEU B 1 16 ? -17.375 -13.094 -12.57 1 95.69 16 LEU B C 1
ATOM 1483 O O . LEU B 1 16 ? -16.531 -12.227 -12.344 1 95.69 16 LEU B O 1
ATOM 1487 N N . ASP B 1 17 ? -18.141 -13.039 -13.594 1 95.56 17 ASP B N 1
ATOM 1488 C CA . ASP B 1 17 ? -18.047 -11.984 -14.602 1 95.56 17 ASP B CA 1
ATOM 1489 C C . ASP B 1 17 ? -18.359 -10.617 -13.992 1 95.56 17 ASP B C 1
ATOM 1491 O O . ASP B 1 17 ? -17.641 -9.641 -14.242 1 95.56 17 ASP B O 1
ATOM 1495 N N . VAL B 1 18 ? -19.359 -10.586 -13.164 1 95.88 18 VAL B N 1
ATOM 1496 C CA . VAL B 1 18 ? -19.734 -9.344 -12.5 1 95.88 18 VAL B CA 1
ATOM 1497 C C . VAL B 1 18 ? -18.672 -8.945 -11.477 1 95.88 18 VAL B C 1
ATOM 1499 O O . VAL B 1 18 ? -18.266 -7.785 -11.414 1 95.88 18 VAL B O 1
ATOM 1502 N N . ALA B 1 19 ? -18.219 -9.945 -10.742 1 95.19 19 ALA B N 1
ATOM 1503 C CA . ALA B 1 19 ? -17.281 -9.688 -9.664 1 95.19 19 ALA B CA 1
ATOM 1504 C C . ALA B 1 19 ? -15.969 -9.125 -10.211 1 95.19 19 ALA B C 1
ATOM 1506 O O . ALA B 1 19 ? -15.305 -8.312 -9.555 1 95.19 19 ALA B O 1
ATOM 1507 N N . ARG B 1 20 ? -15.633 -9.484 -11.422 1 92.06 20 ARG B N 1
ATOM 1508 C CA . ARG B 1 20 ? -14.383 -9.055 -12.039 1 92.06 20 ARG B CA 1
ATOM 1509 C C . ARG B 1 20 ? -14.367 -7.547 -12.258 1 92.06 20 ARG B C 1
ATOM 1511 O O . ARG B 1 20 ? -13.297 -6.941 -12.383 1 92.06 20 ARG B O 1
ATOM 1518 N N . ARG B 1 21 ? -15.5 -6.992 -12.195 1 91.31 21 ARG B N 1
ATOM 1519 C CA . ARG B 1 21 ? -15.625 -5.566 -12.477 1 91.31 21 ARG B CA 1
ATOM 1520 C C . ARG B 1 21 ? -15.547 -4.75 -11.188 1 91.31 21 ARG B C 1
ATOM 1522 O O . ARG B 1 21 ? -15.617 -3.52 -11.219 1 91.31 21 ARG B O 1
ATOM 1529 N N . HIS B 1 22 ? -15.375 -5.441 -10.07 1 90.44 22 HIS B N 1
ATOM 1530 C CA . HIS B 1 22 ? -15.344 -4.781 -8.773 1 90.44 22 HIS B CA 1
ATOM 1531 C C . HIS B 1 22 ? -13.992 -4.957 -8.094 1 90.44 22 HIS B C 1
ATOM 1533 O O . HIS B 1 22 ? -13.234 -5.875 -8.43 1 90.44 22 HIS B O 1
ATOM 1539 N N . ASP B 1 23 ? -13.727 -4.078 -7.168 1 87.06 23 ASP B N 1
ATOM 1540 C CA . ASP B 1 23 ? -12.555 -4.238 -6.316 1 87.06 23 ASP B CA 1
ATOM 1541 C C . ASP B 1 23 ? -12.703 -5.445 -5.391 1 87.06 23 ASP B C 1
ATOM 1543 O O . ASP B 1 23 ? -13.695 -5.559 -4.668 1 87.06 23 ASP B O 1
ATOM 1547 N N . PRO B 1 24 ? -11.727 -6.246 -5.418 1 87.81 24 PRO B N 1
ATOM 1548 C CA . PRO B 1 24 ? -11.82 -7.445 -4.586 1 87.81 24 PRO B CA 1
ATOM 1549 C C . PRO B 1 24 ? -12.016 -7.125 -3.107 1 87.81 24 PRO B C 1
ATOM 1551 O O . PRO B 1 24 ? -12.578 -7.93 -2.365 1 87.81 24 PRO B O 1
ATOM 1554 N N . GLY B 1 25 ? -11.547 -6.051 -2.701 1 84.19 25 GLY B N 1
ATOM 1555 C CA . GLY B 1 25 ? -11.68 -5.676 -1.304 1 84.19 25 GLY B CA 1
ATOM 1556 C C . GLY B 1 25 ? -13.039 -5.074 -0.974 1 84.19 25 GLY B C 1
ATOM 1557 O O . GLY B 1 25 ? -13.344 -4.824 0.194 1 84.19 25 GLY B O 1
ATOM 1558 N N . ALA B 1 26 ? -13.906 -4.879 -1.925 1 83.12 26 ALA B N 1
ATOM 1559 C CA . ALA B 1 26 ? -15.172 -4.184 -1.708 1 83.12 26 ALA B CA 1
ATOM 1560 C C . ALA B 1 26 ? -16.344 -5.016 -2.221 1 83.12 26 ALA B C 1
ATOM 1562 O O . ALA B 1 26 ? -17.406 -4.469 -2.531 1 83.12 26 ALA B O 1
ATOM 1563 N N . LEU B 1 27 ? -16.141 -6.207 -2.285 1 90.5 27 LEU B N 1
ATOM 1564 C CA . LEU B 1 27 ? -17.172 -7.078 -2.818 1 90.5 27 LEU B CA 1
ATOM 1565 C C . LEU B 1 27 ? -18.328 -7.215 -1.826 1 90.5 27 LEU B C 1
ATOM 1567 O O . LEU B 1 27 ? -18.109 -7.457 -0.638 1 90.5 27 LEU B O 1
ATOM 1571 N N . ARG B 1 28 ? -19.5 -6.957 -2.299 1 91 28 ARG B N 1
ATOM 1572 C CA . ARG B 1 28 ? -20.734 -7.152 -1.545 1 91 28 ARG B CA 1
ATOM 1573 C C . ARG B 1 28 ? -21.641 -8.156 -2.238 1 91 28 ARG B C 1
ATOM 1575 O O . ARG B 1 28 ? -22.094 -7.918 -3.357 1 91 28 ARG B O 1
ATOM 1582 N N . PHE B 1 29 ? -22.062 -9.172 -1.587 1 94.62 29 PHE B N 1
ATOM 1583 C CA . PHE B 1 29 ? -22.781 -10.289 -2.197 1 94.62 29 PHE B CA 1
ATOM 1584 C C . PHE B 1 29 ? -24.156 -9.844 -2.678 1 94.62 29 PHE B C 1
ATOM 1586 O O . PHE B 1 29 ? -24.609 -10.25 -3.752 1 94.62 29 PHE B O 1
ATOM 1593 N N . ASN B 1 30 ? -24.781 -8.984 -1.893 1 94.75 30 ASN B N 1
ATOM 1594 C CA . ASN B 1 30 ? -26.094 -8.5 -2.314 1 94.75 30 ASN B CA 1
ATOM 1595 C C . ASN B 1 30 ? -26.016 -7.734 -3.631 1 94.75 30 ASN B C 1
ATOM 1597 O O . ASN B 1 30 ? -26.844 -7.934 -4.523 1 94.75 30 ASN B O 1
ATOM 1601 N N . ASP B 1 31 ? -25.062 -6.977 -3.807 1 95.06 31 ASP B N 1
ATOM 1602 C CA . ASP B 1 31 ? -24.875 -6.211 -5.035 1 95.06 31 ASP B CA 1
ATOM 1603 C C . ASP B 1 31 ? -24.516 -7.125 -6.203 1 95.06 31 ASP B C 1
ATOM 1605 O O . ASP B 1 31 ? -25.031 -6.969 -7.309 1 95.06 31 ASP B O 1
ATOM 1609 N N . LEU B 1 32 ? -23.641 -8.023 -5.934 1 96.19 32 LEU B N 1
ATOM 1610 C CA . LEU B 1 32 ? -23.234 -8.961 -6.965 1 96.19 32 LEU B CA 1
ATOM 1611 C C . LEU B 1 32 ? -24.406 -9.797 -7.457 1 96.19 32 LEU B C 1
ATOM 1613 O O . LEU B 1 32 ? -24.562 -10.016 -8.664 1 96.19 32 LEU B O 1
ATOM 1617 N N . ALA B 1 33 ? -25.219 -10.234 -6.492 1 97 33 ALA B N 1
ATOM 1618 C CA . ALA B 1 33 ? -26.406 -11.016 -6.836 1 97 33 ALA B CA 1
ATOM 1619 C C . ALA B 1 33 ? -27.328 -10.234 -7.754 1 97 33 ALA B C 1
ATOM 1621 O O . ALA B 1 33 ? -27.75 -10.734 -8.805 1 97 33 ALA B O 1
ATOM 1622 N N . ARG B 1 34 ? -27.547 -9.016 -7.387 1 97.19 34 ARG B N 1
ATOM 1623 C CA . ARG B 1 34 ? -28.406 -8.148 -8.164 1 97.19 34 ARG B CA 1
ATOM 1624 C C . ARG B 1 34 ? -27.859 -7.938 -9.57 1 97.19 34 ARG B C 1
ATOM 1626 O O . ARG B 1 34 ? -28.594 -8.102 -10.555 1 97.19 34 ARG B O 1
ATOM 1633 N N . GLU B 1 35 ? -26.656 -7.695 -9.727 1 97.06 35 GLU B N 1
ATOM 1634 C CA . GLU B 1 35 ? -26.031 -7.402 -11.016 1 97.06 35 GLU B CA 1
ATOM 1635 C C . GLU B 1 35 ? -25.938 -8.656 -11.883 1 97.06 35 GLU B C 1
ATOM 1637 O O . GLU B 1 35 ? -26 -8.578 -13.109 1 97.06 35 GLU B O 1
ATOM 1642 N N . ALA B 1 36 ? -25.781 -9.758 -11.234 1 96.69 36 ALA B N 1
ATOM 1643 C CA . ALA B 1 36 ? -25.641 -11.016 -11.953 1 96.69 36 ALA B CA 1
ATOM 1644 C C . ALA B 1 36 ? -27.016 -11.609 -12.289 1 96.69 36 ALA B C 1
ATOM 1646 O O . ALA B 1 36 ? -27.109 -12.594 -13.031 1 96.69 36 ALA B O 1
ATOM 1647 N N . GLY B 1 37 ? -28.062 -11.078 -11.656 1 96.88 37 GLY B N 1
ATOM 1648 C CA . GLY B 1 37 ? -29.406 -11.562 -11.922 1 96.88 37 GLY B CA 1
ATOM 1649 C C . GLY B 1 37 ? -29.719 -12.883 -11.234 1 96.88 37 GLY B C 1
ATOM 1650 O O . GLY B 1 37 ? -30.391 -13.742 -11.805 1 96.88 37 GLY B O 1
ATOM 1651 N N . VAL B 1 38 ? -29.156 -13.086 -10.133 1 96.56 38 VAL B N 1
ATOM 1652 C CA . VAL B 1 38 ? -29.391 -14.297 -9.359 1 96.56 38 VAL B CA 1
ATOM 1653 C C . VAL B 1 38 ? -29.797 -13.922 -7.93 1 96.56 38 VAL B C 1
ATOM 1655 O O . VAL B 1 38 ? -29.719 -12.758 -7.547 1 96.56 38 VAL B O 1
ATOM 1658 N N . GLY B 1 39 ? -30.312 -14.852 -7.191 1 95.5 39 GLY B N 1
ATOM 1659 C CA . GLY B 1 39 ? -30.562 -14.648 -5.773 1 95.5 39 GLY B CA 1
ATOM 1660 C C . GLY B 1 39 ? -29.297 -14.648 -4.934 1 95.5 39 GLY B C 1
ATOM 1661 O O . GLY B 1 39 ? -28.344 -15.344 -5.262 1 95.5 39 GLY B O 1
ATOM 1662 N N . VAL B 1 40 ? -29.344 -13.922 -3.828 1 96.38 40 VAL B N 1
ATOM 1663 C CA . VAL B 1 40 ? -28.172 -13.844 -2.953 1 96.38 40 VAL B CA 1
ATOM 1664 C C . VAL B 1 40 ? -27.844 -15.234 -2.404 1 96.38 40 VAL B C 1
ATOM 1666 O O . VAL B 1 40 ? -26.688 -15.562 -2.186 1 96.38 40 VAL B O 1
ATOM 1669 N N . GLY B 1 41 ? -28.859 -16.047 -2.197 1 96.5 41 GLY B N 1
ATOM 1670 C CA . GLY B 1 41 ? -28.641 -17.422 -1.782 1 96.5 41 GLY B CA 1
ATOM 1671 C C . GLY B 1 41 ? -27.797 -18.219 -2.773 1 96.5 41 GLY B C 1
ATOM 1672 O O . GLY B 1 41 ? -26.984 -19.047 -2.381 1 96.5 41 GLY B O 1
ATOM 1673 N N . THR B 1 42 ? -28.016 -18.016 -4.059 1 96.19 42 THR B N 1
ATOM 1674 C CA . THR B 1 42 ? -27.234 -18.656 -5.117 1 96.19 42 THR B CA 1
ATOM 1675 C C . THR B 1 42 ? -25.766 -18.266 -5.027 1 96.19 42 THR B C 1
ATOM 1677 O O . THR B 1 42 ? -24.875 -19.109 -5.195 1 96.19 42 THR B O 1
ATOM 1680 N N . VAL B 1 43 ? -25.453 -16.984 -4.734 1 96.94 43 VAL B N 1
ATOM 1681 C CA . VAL B 1 43 ? -24.078 -16.531 -4.578 1 96.94 43 VAL B CA 1
ATOM 1682 C C . VAL B 1 43 ? -23.406 -17.281 -3.439 1 96.94 43 VAL B C 1
ATOM 1684 O O . VAL B 1 43 ? -22.297 -17.828 -3.607 1 96.94 43 VAL B O 1
ATOM 1687 N N . TYR B 1 44 ? -24.125 -17.406 -2.324 1 96.69 44 TYR B N 1
ATOM 1688 C CA . TYR B 1 44 ? -23.562 -18.062 -1.147 1 96.69 44 TYR B CA 1
ATOM 1689 C C . TYR B 1 44 ? -23.359 -19.562 -1.403 1 96.69 44 TYR B C 1
ATOM 1691 O O . TYR B 1 44 ? -22.438 -20.172 -0.861 1 96.69 44 TYR B O 1
ATOM 1699 N N . ARG B 1 45 ? -24.203 -20.156 -2.209 1 96.38 45 ARG B N 1
ATOM 1700 C CA . ARG B 1 45 ? -24.062 -21.578 -2.547 1 96.38 45 ARG B CA 1
ATOM 1701 C C . ARG B 1 45 ? -22.781 -21.828 -3.336 1 96.38 45 ARG B C 1
ATOM 1703 O O . ARG B 1 45 ? -22.078 -22.812 -3.096 1 96.38 45 ARG B O 1
ATOM 1710 N N . HIS B 1 46 ? -22.438 -20.922 -4.254 1 95.56 46 HIS B N 1
ATOM 1711 C CA . HIS B 1 46 ? -21.25 -21.062 -5.078 1 95.56 46 HIS B CA 1
ATOM 1712 C C . HIS B 1 46 ? -20 -20.609 -4.332 1 95.56 46 HIS B C 1
ATOM 1714 O O . HIS B 1 46 ? -18.922 -21.188 -4.484 1 95.56 46 HIS B O 1
ATOM 1720 N N . PHE B 1 47 ? -20.141 -19.547 -3.592 1 96.62 47 PHE B N 1
ATOM 1721 C CA . PHE B 1 47 ? -19.062 -18.922 -2.855 1 96.62 47 PHE B CA 1
ATOM 1722 C C . PHE B 1 47 ? -19.469 -18.625 -1.416 1 96.62 47 PHE B C 1
ATOM 1724 O O . PHE B 1 47 ? -19.938 -17.531 -1.106 1 96.62 47 PHE B O 1
ATOM 1731 N N . PRO B 1 48 ? -19.156 -19.531 -0.558 1 95.44 48 PRO B N 1
ATOM 1732 C CA . PRO B 1 48 ? -19.641 -19.453 0.817 1 95.44 48 PRO B CA 1
ATOM 1733 C C . PRO B 1 48 ? -19.094 -18.234 1.564 1 95.44 48 PRO B C 1
ATOM 1735 O O . PRO B 1 48 ? -19.688 -17.797 2.557 1 95.44 48 PRO B O 1
ATOM 1738 N N . THR B 1 49 ? -17.906 -17.781 1.058 1 93.88 49 THR B N 1
ATOM 1739 C CA . THR B 1 49 ? -17.312 -16.578 1.633 1 93.88 49 THR B CA 1
ATOM 1740 C C . THR B 1 49 ? -16.812 -15.648 0.535 1 93.88 49 THR B C 1
ATOM 1742 O O . THR B 1 49 ? -16.609 -16.078 -0.606 1 93.88 49 THR B O 1
ATOM 1745 N N . THR B 1 50 ? -16.578 -14.43 0.891 1 93.25 50 THR B N 1
ATOM 1746 C CA . THR B 1 50 ? -15.969 -13.492 -0.052 1 93.25 50 THR B CA 1
ATOM 1747 C C . THR B 1 50 ? -14.562 -13.953 -0.439 1 93.25 50 THR B C 1
ATOM 1749 O O . THR B 1 50 ? -14.133 -13.766 -1.579 1 93.25 50 THR B O 1
ATOM 1752 N N . HIS B 1 51 ? -13.93 -14.578 0.541 1 93.56 51 HIS B N 1
ATOM 1753 C CA . HIS B 1 51 ? -12.586 -15.078 0.253 1 93.56 51 HIS B CA 1
ATOM 1754 C C . HIS B 1 51 ? -12.625 -16.188 -0.8 1 93.56 51 HIS B C 1
ATOM 1756 O O . HIS B 1 51 ? -11.773 -16.219 -1.688 1 93.56 51 HIS B O 1
ATOM 1762 N N . ALA B 1 52 ? -13.594 -17 -0.732 1 94.81 52 ALA B N 1
ATOM 1763 C CA . ALA B 1 52 ? -13.75 -18.047 -1.738 1 94.81 52 ALA B CA 1
ATOM 1764 C C . ALA B 1 52 ? -13.969 -17.453 -3.125 1 94.81 52 ALA B C 1
ATOM 1766 O O . ALA B 1 52 ? -13.445 -17.969 -4.117 1 94.81 52 ALA B O 1
ATOM 1767 N N . LEU B 1 53 ? -14.734 -16.453 -3.17 1 95.44 53 LEU B N 1
ATOM 1768 C CA . LEU B 1 53 ? -14.977 -15.75 -4.43 1 95.44 53 LEU B CA 1
ATOM 1769 C C . LEU B 1 53 ? -13.688 -15.117 -4.953 1 95.44 53 LEU B C 1
ATOM 1771 O O . LEU B 1 53 ? -13.359 -15.258 -6.137 1 95.44 53 LEU B O 1
ATOM 1775 N N . VAL B 1 54 ? -12.898 -14.469 -4.098 1 95.19 54 VAL B N 1
ATOM 1776 C CA . VAL B 1 54 ? -11.648 -13.836 -4.5 1 95.19 54 VAL B CA 1
ATOM 1777 C C . VAL B 1 54 ? -10.664 -14.891 -5 1 95.19 54 VAL B C 1
ATOM 1779 O O . VAL B 1 54 ? -9.961 -14.672 -5.984 1 95.19 54 VAL B O 1
ATOM 1782 N N . GLU B 1 55 ? -10.633 -15.992 -4.355 1 95.62 55 GLU B N 1
ATOM 1783 C CA . GLU B 1 55 ? -9.789 -17.078 -4.824 1 95.62 55 GLU B CA 1
ATOM 1784 C C . GLU B 1 55 ? -10.156 -17.5 -6.246 1 95.62 55 GLU B C 1
ATOM 1786 O O . GLU B 1 55 ? -9.281 -17.672 -7.098 1 95.62 55 GLU B O 1
ATOM 1791 N N . ALA B 1 56 ? -11.406 -17.656 -6.406 1 94.19 56 ALA B N 1
ATOM 1792 C CA . ALA B 1 56 ? -11.875 -18.078 -7.723 1 94.19 56 ALA B CA 1
ATOM 1793 C C . ALA B 1 56 ? -11.523 -17.047 -8.789 1 94.19 56 ALA B C 1
ATOM 1795 O O . ALA B 1 56 ? -11.117 -17.406 -9.898 1 94.19 56 ALA B O 1
ATOM 1796 N N . LEU B 1 57 ? -11.664 -15.812 -8.477 1 94.06 57 LEU B N 1
ATOM 1797 C CA . LEU B 1 57 ? -11.367 -14.719 -9.398 1 94.06 57 LEU B CA 1
ATOM 1798 C C . LEU B 1 57 ? -9.883 -14.68 -9.742 1 94.06 57 LEU B C 1
ATOM 1800 O O . LEU B 1 57 ? -9.5 -14.266 -10.836 1 94.06 57 LEU B O 1
ATOM 1804 N N . THR B 1 58 ? -9.062 -15.172 -8.82 1 94.62 58 THR B N 1
ATOM 1805 C CA . THR B 1 58 ? -7.617 -14.969 -8.914 1 94.62 58 THR B CA 1
ATOM 1806 C C . THR B 1 58 ? -6.934 -16.234 -9.445 1 94.62 58 THR B C 1
ATOM 1808 O O . THR B 1 58 ? -5.723 -16.219 -9.688 1 94.62 58 THR B O 1
ATOM 1811 N N . LEU B 1 59 ? -7.609 -17.281 -9.617 1 93.62 59 LEU B N 1
ATOM 1812 C CA . LEU B 1 59 ? -7.02 -18.594 -9.914 1 93.62 59 LEU B CA 1
ATOM 1813 C C . LEU B 1 59 ? -6.203 -18.531 -11.195 1 93.62 59 LEU B C 1
ATOM 1815 O O . LEU B 1 59 ? -5.078 -19.047 -11.25 1 93.62 59 LEU B O 1
ATOM 1819 N N . ASP B 1 60 ? -6.746 -17.906 -12.211 1 92.44 60 ASP B N 1
ATOM 1820 C CA . ASP B 1 60 ? -6.02 -17.812 -13.477 1 92.44 60 ASP B CA 1
ATOM 1821 C C . ASP B 1 60 ? -4.711 -17.047 -13.297 1 92.44 60 ASP B C 1
ATOM 1823 O O . ASP B 1 60 ? -3.666 -17.453 -13.805 1 92.44 60 ASP B O 1
ATOM 1827 N N . THR B 1 61 ? -4.789 -15.953 -12.625 1 94.69 61 THR B N 1
ATOM 1828 C CA . THR B 1 61 ? -3.598 -15.148 -12.367 1 94.69 61 THR B CA 1
ATOM 1829 C C . THR B 1 61 ? -2.6 -15.914 -11.508 1 94.69 61 THR B C 1
ATOM 1831 O O . THR B 1 61 ? -1.39 -15.836 -11.727 1 94.69 61 THR B O 1
ATOM 1834 N N . LEU B 1 62 ? -3.078 -16.656 -10.578 1 95 62 LEU B N 1
ATOM 1835 C CA . LEU B 1 62 ? -2.234 -17.484 -9.727 1 95 62 LEU B CA 1
ATOM 1836 C C . LEU B 1 62 ? -1.49 -18.531 -10.555 1 95 62 LEU B C 1
ATOM 1838 O O . LEU B 1 62 ? -0.294 -18.75 -10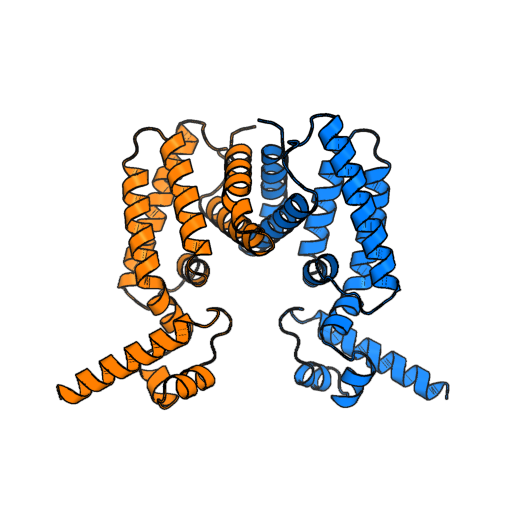.352 1 95 62 LEU B O 1
ATOM 1842 N N . GLU B 1 63 ? -2.197 -19.125 -11.461 1 95.69 63 GLU B N 1
ATOM 1843 C CA . GLU B 1 63 ? -1.58 -20.125 -12.328 1 95.69 63 GLU B CA 1
ATOM 1844 C C . GLU B 1 63 ? -0.52 -19.5 -13.234 1 95.69 63 GLU B C 1
ATOM 1846 O O . GLU B 1 63 ? 0.534 -20.094 -13.469 1 95.69 63 GLU B O 1
ATOM 1851 N N . ARG B 1 64 ? -0.776 -18.359 -13.703 1 96.25 64 ARG B N 1
ATOM 1852 C CA . ARG B 1 64 ? 0.219 -17.656 -14.5 1 96.25 64 ARG B CA 1
ATOM 1853 C C . ARG B 1 64 ? 1.463 -17.344 -13.672 1 96.25 64 ARG B C 1
ATOM 1855 O O . ARG B 1 64 ? 2.588 -17.5 -14.148 1 96.25 64 ARG B O 1
ATOM 1862 N N . LEU B 1 65 ? 1.252 -16.891 -12.43 1 96.25 65 LEU B N 1
ATOM 1863 C CA . LEU B 1 65 ? 2.381 -16.625 -11.539 1 96.25 65 LEU B CA 1
ATOM 1864 C C . LEU B 1 65 ? 3.18 -17.906 -11.281 1 96.25 65 LEU B C 1
ATOM 1866 O O . LEU B 1 65 ? 4.41 -17.875 -11.242 1 96.25 65 LEU B O 1
ATOM 1870 N N . ARG B 1 66 ? 2.482 -19 -11.117 1 96.62 66 ARG B N 1
ATOM 1871 C CA . ARG B 1 66 ? 3.127 -20.281 -10.898 1 96.62 66 ARG B CA 1
ATOM 1872 C C . ARG B 1 66 ? 4.074 -20.625 -12.047 1 96.62 66 ARG B C 1
ATOM 1874 O O . ARG B 1 66 ? 5.207 -21.062 -11.82 1 96.62 66 ARG B O 1
ATOM 1881 N N . VAL B 1 67 ? 3.641 -20.406 -13.242 1 97.31 67 VAL B N 1
ATOM 1882 C CA . VAL B 1 67 ? 4.441 -20.688 -14.438 1 97.31 67 VAL B CA 1
ATOM 1883 C C . VAL B 1 67 ? 5.66 -19.766 -14.461 1 97.31 67 VAL B C 1
ATOM 1885 O O . VAL B 1 67 ? 6.781 -20.219 -14.703 1 97.31 67 VAL B O 1
ATOM 1888 N N . LEU B 1 68 ? 5.504 -18.531 -14.195 1 96.12 68 LEU B N 1
ATOM 1889 C CA . LEU B 1 68 ? 6.59 -17.547 -14.227 1 96.12 68 LEU B CA 1
ATOM 1890 C C . LEU B 1 68 ? 7.617 -17.859 -13.133 1 96.12 68 LEU B C 1
ATOM 1892 O O . LEU B 1 68 ? 8.82 -17.672 -13.344 1 96.12 68 LEU B O 1
ATOM 1896 N N . VAL B 1 69 ? 7.172 -18.297 -11.992 1 96.5 69 VAL B N 1
ATOM 1897 C CA . VAL B 1 69 ? 8.07 -18.672 -10.898 1 96.5 69 VAL B CA 1
ATOM 1898 C C . VAL B 1 69 ? 8.906 -19.875 -11.312 1 96.5 69 VAL B C 1
ATOM 1900 O O . VAL B 1 69 ? 10.117 -19.906 -11.07 1 96.5 69 VAL B O 1
ATOM 1903 N N . ARG B 1 70 ? 8.25 -20.844 -11.961 1 96.44 70 ARG B N 1
ATOM 1904 C CA . ARG B 1 70 ? 8.977 -22.016 -12.445 1 96.44 70 ARG B CA 1
ATOM 1905 C C . ARG B 1 70 ? 10.078 -21.609 -13.422 1 96.44 70 ARG B C 1
ATOM 1907 O O . ARG B 1 70 ? 11.195 -22.125 -13.359 1 96.44 70 ARG B O 1
ATOM 1914 N N . GLU B 1 71 ? 9.734 -20.703 -14.289 1 96.94 71 GLU B N 1
ATOM 1915 C CA . GLU B 1 71 ? 10.719 -20.203 -15.242 1 96.94 71 GLU B CA 1
ATOM 1916 C C . GLU B 1 71 ? 11.867 -19.5 -14.539 1 96.94 71 GLU B C 1
ATOM 1918 O O . GLU B 1 71 ? 13.031 -19.656 -14.914 1 96.94 71 GLU B O 1
ATOM 1923 N N . ALA B 1 72 ? 11.562 -18.703 -13.555 1 96 72 ALA B N 1
ATOM 1924 C CA . ALA B 1 72 ? 12.586 -17.969 -12.812 1 96 72 ALA B CA 1
ATOM 1925 C C . ALA B 1 72 ? 13.492 -18.938 -12.047 1 96 72 ALA B C 1
ATOM 1927 O O . ALA B 1 72 ? 14.703 -18.703 -11.938 1 96 72 ALA B O 1
ATOM 1928 N N . VAL B 1 73 ? 12.953 -19.969 -11.508 1 96.5 73 VAL B N 1
ATOM 1929 C CA . VAL B 1 73 ? 13.719 -20.984 -10.773 1 96.5 73 VAL B CA 1
ATOM 1930 C C . VAL B 1 73 ? 14.727 -21.641 -11.711 1 96.5 73 VAL B C 1
ATOM 1932 O O . VAL B 1 73 ? 15.844 -21.969 -11.305 1 96.5 73 VAL B O 1
ATOM 1935 N N . ALA B 1 74 ? 14.305 -21.781 -12.945 1 96.94 74 ALA B N 1
ATOM 1936 C CA . ALA B 1 74 ? 15.133 -22.469 -13.93 1 96.94 74 ALA B CA 1
ATOM 1937 C C . ALA B 1 74 ? 16.219 -21.547 -14.477 1 96.94 74 ALA B C 1
ATOM 1939 O O . ALA B 1 74 ? 17.141 -21.984 -15.164 1 96.94 74 ALA B O 1
ATOM 1940 N N . GLU B 1 75 ? 16.156 -20.25 -14.25 1 97.38 75 GLU B N 1
ATOM 1941 C CA . GLU B 1 75 ? 17.125 -19.266 -14.695 1 97.38 75 GLU B CA 1
ATOM 1942 C C . GLU B 1 75 ? 18.453 -19.438 -13.969 1 97.38 75 GLU B C 1
ATOM 1944 O O . GLU B 1 75 ? 18.516 -19.328 -12.742 1 97.38 75 GLU B O 1
ATOM 1949 N N . PRO B 1 76 ? 19.531 -19.672 -14.68 1 96.19 76 PRO B N 1
ATOM 1950 C CA . PRO B 1 76 ? 20.812 -20.016 -14.039 1 96.19 76 PRO B CA 1
ATOM 1951 C C . PRO B 1 76 ? 21.453 -18.812 -13.336 1 96.19 76 PRO B C 1
ATOM 1953 O O . PRO B 1 76 ? 22.203 -19 -12.375 1 96.19 76 PRO B O 1
ATOM 1956 N N . GLU B 1 77 ? 21.25 -17.625 -13.828 1 97.75 77 GLU B N 1
ATOM 1957 C CA . GLU B 1 77 ? 21.844 -16.438 -13.219 1 97.75 77 GLU B CA 1
ATOM 1958 C C . GLU B 1 77 ? 20.969 -15.883 -12.117 1 97.75 77 GLU B C 1
ATOM 1960 O O . GLU B 1 77 ? 19.875 -15.352 -12.383 1 97.75 77 GLU B O 1
ATOM 1965 N N . PRO B 1 78 ? 21.406 -15.883 -10.898 1 96.94 78 PRO B N 1
ATOM 1966 C CA . PRO B 1 78 ? 20.562 -15.508 -9.75 1 96.94 78 PRO B CA 1
ATOM 1967 C C . PRO B 1 78 ? 20.047 -14.078 -9.859 1 96.94 78 PRO B C 1
ATOM 1969 O O . PRO B 1 78 ? 18.891 -13.812 -9.5 1 96.94 78 PRO B O 1
ATOM 1972 N N . ALA B 1 79 ? 20.906 -13.18 -10.359 1 96.62 79 ALA B N 1
ATOM 1973 C CA . ALA B 1 79 ? 20.484 -11.789 -10.5 1 96.62 79 ALA B CA 1
ATOM 1974 C C . ALA B 1 79 ? 19.328 -11.672 -11.484 1 96.62 79 ALA B C 1
ATOM 1976 O O . ALA B 1 79 ? 18.359 -10.945 -11.227 1 96.62 79 ALA B O 1
ATOM 1977 N N . THR B 1 80 ? 19.422 -12.367 -12.555 1 97.5 80 THR B N 1
ATOM 1978 C CA . THR B 1 80 ? 18.359 -12.367 -13.555 1 97.5 80 THR B CA 1
ATOM 1979 C C . THR B 1 80 ? 17.109 -13.047 -13.008 1 97.5 80 THR B C 1
ATOM 1981 O O . THR B 1 80 ? 15.992 -12.57 -13.227 1 97.5 80 THR B O 1
ATOM 1984 N N . ALA B 1 81 ? 17.281 -14.117 -12.266 1 97.62 81 ALA B N 1
ATOM 1985 C CA . ALA B 1 81 ? 16.172 -14.875 -11.703 1 97.62 81 ALA B CA 1
ATOM 1986 C C . ALA B 1 81 ? 15.336 -14.008 -10.758 1 97.62 81 ALA B C 1
ATOM 1988 O O . ALA B 1 81 ? 14.109 -13.969 -10.867 1 97.62 81 ALA B O 1
ATOM 1989 N N . ILE B 1 82 ? 15.969 -13.336 -9.867 1 96.69 82 ILE B N 1
ATOM 1990 C CA . ILE B 1 82 ? 15.266 -12.531 -8.875 1 96.69 82 ILE B CA 1
ATOM 1991 C C . ILE B 1 82 ? 14.594 -11.344 -9.555 1 96.69 82 ILE B C 1
ATOM 1993 O O . ILE B 1 82 ? 13.469 -10.977 -9.211 1 96.69 82 ILE B O 1
ATOM 1997 N N . ALA B 1 83 ? 15.266 -10.672 -10.5 1 97.44 83 ALA B N 1
ATOM 1998 C CA . ALA B 1 83 ? 14.664 -9.57 -11.242 1 97.44 83 ALA B CA 1
ATOM 1999 C C . ALA B 1 83 ? 13.406 -10.023 -11.984 1 97.44 83 ALA B C 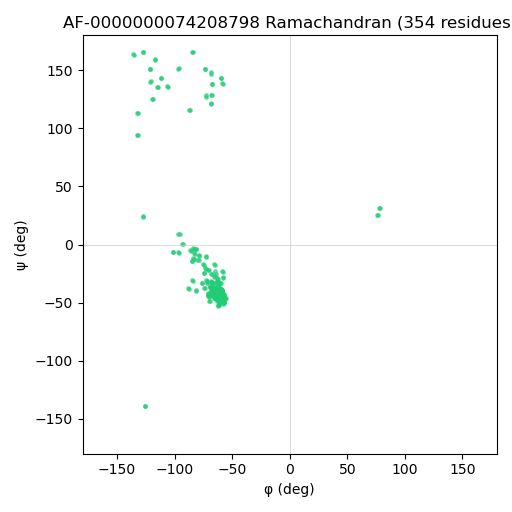1
ATOM 2001 O O . ALA B 1 83 ? 12.375 -9.344 -11.945 1 97.44 83 ALA B O 1
ATOM 2002 N N . ASN B 1 84 ? 13.5 -11.172 -12.656 1 96.62 84 ASN B N 1
ATOM 2003 C CA . ASN B 1 84 ? 12.359 -11.734 -13.367 1 96.62 84 ASN B CA 1
ATOM 2004 C C . ASN B 1 84 ? 11.203 -12.039 -12.422 1 96.62 84 ASN B C 1
ATOM 2006 O O . ASN B 1 84 ? 10.047 -11.758 -12.734 1 96.62 84 ASN B O 1
ATOM 2010 N N . LEU B 1 85 ? 11.523 -12.594 -11.312 1 96.31 85 LEU B N 1
ATOM 2011 C CA . LEU B 1 85 ? 10.516 -12.938 -10.32 1 96.31 85 LEU B CA 1
ATOM 2012 C C . LEU B 1 85 ? 9.789 -11.688 -9.836 1 96.31 85 LEU B C 1
ATOM 2014 O O . LEU B 1 85 ? 8.555 -11.641 -9.836 1 96.31 85 LEU B O 1
ATOM 2018 N N . LEU B 1 86 ? 10.523 -10.664 -9.414 1 97.19 86 LEU B N 1
ATOM 2019 C CA . LEU B 1 86 ? 9.93 -9.461 -8.844 1 97.19 86 LEU B CA 1
ATOM 2020 C C . LEU B 1 86 ? 9.117 -8.711 -9.898 1 97.19 86 LEU B C 1
ATOM 2022 O O . LEU B 1 86 ? 8.055 -8.164 -9.594 1 97.19 86 LEU B O 1
ATOM 2026 N N . ARG B 1 87 ? 9.586 -8.688 -11.117 1 96.56 87 ARG B N 1
ATOM 2027 C CA . ARG B 1 87 ? 8.836 -8.094 -12.219 1 96.56 87 ARG B CA 1
ATOM 2028 C C . ARG B 1 87 ? 7.504 -8.812 -12.422 1 96.56 87 ARG B C 1
ATOM 2030 O O . ARG B 1 87 ? 6.453 -8.172 -12.5 1 96.56 87 ARG B O 1
ATOM 2037 N N . ALA B 1 88 ? 7.59 -10.102 -12.492 1 94.75 88 ALA B N 1
ATOM 2038 C CA . ALA B 1 88 ? 6.383 -10.906 -12.695 1 94.75 88 ALA B CA 1
ATOM 2039 C C . ALA B 1 88 ? 5.391 -10.695 -11.555 1 94.75 88 ALA B C 1
ATOM 2041 O O . ALA B 1 88 ? 4.195 -10.516 -11.789 1 94.75 88 ALA B O 1
ATOM 2042 N N . ALA B 1 89 ? 5.875 -10.781 -10.352 1 94.75 89 ALA B N 1
ATOM 2043 C CA . ALA B 1 89 ? 5.031 -10.609 -9.172 1 94.75 89 ALA B CA 1
ATOM 2044 C C . ALA B 1 89 ? 4.359 -9.242 -9.164 1 94.75 89 ALA B C 1
ATOM 2046 O O . ALA B 1 89 ? 3.15 -9.133 -8.945 1 94.75 89 ALA B O 1
ATOM 2047 N N . LEU B 1 90 ? 5.098 -8.188 -9.453 1 96.38 90 LEU B N 1
ATOM 2048 C CA . LEU B 1 90 ? 4.555 -6.832 -9.484 1 96.38 90 LEU B CA 1
ATOM 2049 C C . LEU B 1 90 ? 3.516 -6.691 -10.594 1 96.38 90 LEU B C 1
ATOM 2051 O O . LEU B 1 90 ? 2.422 -6.172 -10.367 1 96.38 90 LEU B O 1
ATOM 2055 N N . ASP B 1 91 ? 3.826 -7.184 -11.781 1 95.56 91 ASP B N 1
ATOM 2056 C CA . ASP B 1 91 ? 2.928 -7.078 -12.93 1 95.56 91 ASP B CA 1
ATOM 2057 C C . ASP B 1 91 ? 1.593 -7.762 -12.641 1 95.56 91 ASP B C 1
ATOM 2059 O O . ASP B 1 91 ? 0.531 -7.191 -12.898 1 95.56 91 ASP B O 1
ATOM 2063 N N . LEU B 1 92 ? 1.624 -8.875 -12.078 1 93.69 92 LEU B N 1
ATOM 2064 C CA . LEU B 1 92 ? 0.402 -9.641 -11.859 1 93.69 92 LEU B CA 1
ATOM 2065 C C . LEU B 1 92 ? -0.406 -9.062 -10.703 1 93.69 92 LEU B C 1
ATOM 2067 O O . LEU B 1 92 ? -1.639 -9.102 -10.719 1 93.69 92 LEU B O 1
ATOM 2071 N N . GLN B 1 93 ? 0.286 -8.547 -9.75 1 92.38 93 GLN B N 1
ATOM 2072 C CA . GLN B 1 93 ? -0.428 -7.855 -8.68 1 92.38 93 GLN B CA 1
ATOM 2073 C C . GLN B 1 93 ? -1.144 -6.617 -9.219 1 92.38 93 GLN B C 1
ATOM 2075 O O . GLN B 1 93 ? -2.252 -6.297 -8.781 1 92.38 93 GLN B O 1
ATOM 2080 N N . LEU B 1 94 ? -0.514 -5.891 -10.117 1 93.38 94 LEU B N 1
ATOM 2081 C CA . LEU B 1 94 ? -1.119 -4.711 -10.719 1 93.38 94 LEU B CA 1
ATOM 2082 C C . LEU B 1 94 ? -2.303 -5.098 -11.602 1 93.38 94 LEU B C 1
ATOM 2084 O O . LEU B 1 94 ? -3.273 -4.344 -11.711 1 93.38 94 LEU B O 1
ATOM 2088 N N . GLU B 1 95 ? -2.213 -6.262 -12.203 1 89.88 95 GLU B N 1
ATOM 2089 C CA . GLU B 1 95 ? -3.271 -6.762 -13.078 1 89.88 95 GLU B CA 1
ATOM 2090 C C . GLU B 1 95 ? -4.48 -7.227 -12.266 1 89.88 95 GLU B C 1
ATOM 2092 O O . GLU B 1 95 ? -5.625 -7.035 -12.68 1 89.88 95 GLU B O 1
ATOM 2097 N N . GLU B 1 96 ? -4.121 -7.84 -11.117 1 87.81 96 GLU B N 1
ATOM 2098 C CA . GLU B 1 96 ? -5.168 -8.469 -10.32 1 87.81 96 GLU B CA 1
ATOM 2099 C C . GLU B 1 96 ? -5.055 -8.086 -8.844 1 87.81 96 GLU B C 1
ATOM 2101 O O . GLU B 1 96 ? -4.215 -8.625 -8.125 1 87.81 96 GLU B O 1
ATOM 2106 N N . GLY B 1 97 ? -6.004 -7.379 -8.43 1 81.44 97 GLY B N 1
ATOM 2107 C CA . GLY B 1 97 ? -5.98 -6.848 -7.07 1 81.44 97 GLY B CA 1
ATOM 2108 C C . GLY B 1 97 ? -6.23 -7.906 -6.012 1 81.44 97 GLY B C 1
ATOM 2109 O O . GLY B 1 97 ? -5.844 -7.734 -4.855 1 81.44 97 GLY B O 1
ATOM 2110 N N . GLY B 1 98 ? -6.805 -8.969 -6.367 1 86.31 98 GLY B N 1
ATOM 2111 C CA . GLY B 1 98 ? -7.113 -10.031 -5.422 1 86.31 98 GLY B CA 1
ATOM 2112 C C . GLY B 1 98 ? -5.941 -10.961 -5.172 1 86.31 98 GLY B C 1
ATOM 2113 O O . GLY B 1 98 ? -5.992 -11.805 -4.27 1 86.31 98 GLY B O 1
ATOM 2114 N N . LEU B 1 99 ? -4.863 -10.781 -5.855 1 90.12 99 LEU B N 1
ATOM 2115 C CA . LEU B 1 99 ? -3.742 -11.711 -5.758 1 90.12 99 LEU B CA 1
ATOM 2116 C C . LEU B 1 99 ? -3.066 -11.609 -4.395 1 90.12 99 LEU B C 1
ATOM 2118 O O . LEU B 1 99 ? -2.744 -12.625 -3.777 1 90.12 99 LEU B O 1
ATOM 2122 N N . GLN B 1 100 ? -2.904 -10.438 -3.914 1 88.75 100 GLN B N 1
ATOM 2123 C CA . GLN B 1 100 ? -2.209 -10.219 -2.648 1 88.75 100 GLN B CA 1
ATOM 2124 C C . GLN B 1 100 ? -2.947 -10.891 -1.494 1 88.75 100 GLN B C 1
ATOM 2126 O O . GLN B 1 100 ? -2.371 -11.711 -0.772 1 88.75 100 GLN B O 1
ATOM 2131 N N . PRO B 1 101 ? -4.199 -10.625 -1.349 1 88.5 101 PRO B N 1
ATOM 2132 C CA . PRO B 1 101 ? -4.879 -11.281 -0.229 1 88.5 101 PRO B CA 1
ATOM 2133 C C . PRO B 1 101 ? -4.895 -12.797 -0.355 1 88.5 101 PRO B C 1
ATOM 2135 O O . PRO B 1 101 ? -4.859 -13.508 0.655 1 88.5 101 PRO B O 1
ATOM 2138 N N . VAL B 1 102 ? -4.93 -13.266 -1.51 1 91.94 102 VAL B N 1
ATOM 2139 C CA . VAL B 1 102 ? -4.934 -14.719 -1.694 1 91.94 102 VAL B CA 1
ATOM 2140 C C . VAL B 1 102 ? -3.568 -15.289 -1.324 1 91.94 102 VAL B C 1
ATOM 2142 O O . VAL B 1 102 ? -3.479 -16.266 -0.572 1 91.94 102 VAL B O 1
ATOM 2145 N N . LEU B 1 103 ? -2.52 -14.672 -1.761 1 89.81 103 LEU B N 1
ATOM 2146 C CA . LEU B 1 103 ? -1.163 -15.148 -1.521 1 89.81 103 LEU B CA 1
ATOM 2147 C C . LEU B 1 103 ? -0.809 -15.07 -0.041 1 89.81 103 LEU B C 1
ATOM 2149 O O . LEU B 1 103 ? -0.094 -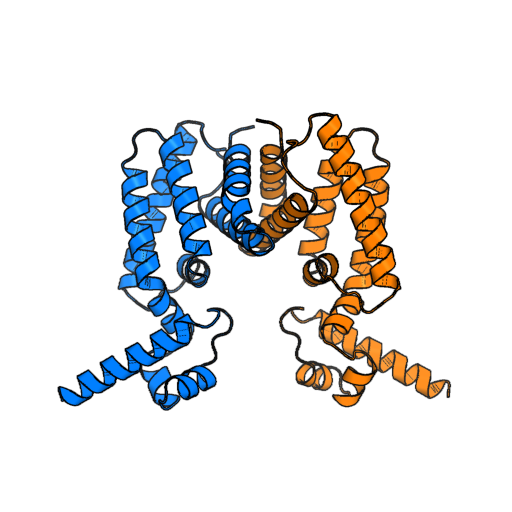15.93 0.48 1 89.81 103 LEU B O 1
ATOM 2153 N N . LEU B 1 104 ? -1.338 -14.102 0.635 1 86.94 104 LEU B N 1
ATOM 2154 C CA . LEU B 1 104 ? -0.925 -13.844 2.01 1 86.94 104 LEU B CA 1
ATOM 2155 C C . LEU B 1 104 ? -1.881 -14.508 2.998 1 86.94 104 LEU B C 1
ATOM 2157 O O . LEU B 1 104 ? -1.608 -14.547 4.199 1 86.94 104 LEU B O 1
ATOM 2161 N N . SER B 1 105 ? -2.969 -15.062 2.482 1 90 105 SER B N 1
ATOM 2162 C CA . SER B 1 105 ? -3.947 -15.68 3.369 1 90 105 SER B CA 1
ATOM 2163 C C . SER B 1 105 ? -3.381 -16.938 4.031 1 90 105 SER B C 1
ATOM 2165 O O . SER B 1 105 ? -2.686 -17.719 3.385 1 90 105 SER B O 1
ATOM 2167 N N . ALA B 1 106 ? -3.676 -17.047 5.27 1 85.06 106 ALA B N 1
ATOM 2168 C CA . ALA B 1 106 ? -3.24 -18.234 6.008 1 85.06 106 ALA B CA 1
ATOM 2169 C C . ALA B 1 106 ? -4.086 -19.453 5.637 1 85.06 106 ALA B C 1
ATOM 2171 O O . ALA B 1 106 ? -3.664 -20.594 5.84 1 85.06 106 ALA B O 1
ATOM 2172 N N . GLU B 1 107 ? -5.277 -19.172 5.176 1 88.62 107 GLU B N 1
ATOM 2173 C CA . GLU B 1 107 ? -6.191 -20.266 4.84 1 88.62 107 GLU B CA 1
ATOM 2174 C C . GLU B 1 107 ? -6.605 -20.203 3.371 1 88.62 107 GLU B C 1
ATOM 2176 O O . GLU B 1 107 ? -6.77 -19.125 2.809 1 88.62 107 GLU B O 1
ATOM 2181 N N . ASP B 1 108 ? -6.66 -21.344 2.791 1 90.88 108 ASP B N 1
ATOM 2182 C CA . ASP B 1 108 ? -7.125 -21.484 1.413 1 90.88 108 ASP B CA 1
ATOM 2183 C C . ASP B 1 108 ? -8.43 -22.281 1.353 1 90.88 108 ASP B C 1
ATOM 2185 O O . ASP B 1 108 ? -8.562 -23.312 2.008 1 90.88 108 ASP B O 1
ATOM 2189 N N . GLU B 1 109 ? -9.25 -21.812 0.626 1 87.75 109 GLU B N 1
ATOM 2190 C CA . GLU B 1 109 ? -10.547 -22.469 0.514 1 87.75 109 GLU B CA 1
ATOM 2191 C C . GLU B 1 109 ? -10.508 -23.609 -0.5 1 87.75 109 GLU B C 1
ATOM 2193 O O . GLU B 1 109 ? -11.281 -24.562 -0.394 1 87.75 109 GLU B O 1
ATOM 2198 N N . SER B 1 110 ? -9.75 -23.547 -1.492 1 91.62 110 SER B N 1
ATOM 2199 C CA . SER B 1 110 ? -9.648 -24.547 -2.547 1 91.62 110 SER B CA 1
ATOM 2200 C C . SER B 1 110 ? -8.297 -25.25 -2.51 1 91.62 110 SER B C 1
ATOM 2202 O O . SER B 1 110 ? -7.266 -24.625 -2.25 1 91.62 110 SER B O 1
ATOM 2204 N N . ASP B 1 111 ? -8.32 -26.484 -2.791 1 92.12 111 ASP B N 1
ATOM 2205 C CA . ASP B 1 111 ? -7.102 -27.281 -2.881 1 92.12 111 ASP B CA 1
ATOM 2206 C C . ASP B 1 111 ? -6.215 -26.797 -4.027 1 92.12 111 ASP B C 1
ATOM 2208 O O . ASP B 1 111 ? -4.988 -26.812 -3.918 1 92.12 111 ASP B O 1
ATOM 2212 N N . GLU B 1 112 ? -6.883 -26.438 -5.043 1 93.5 112 GLU B N 1
ATOM 2213 C CA . GLU B 1 112 ? -6.152 -25.938 -6.203 1 93.5 112 GLU B CA 1
ATOM 2214 C C . GLU B 1 112 ? -5.34 -24.688 -5.852 1 93.5 112 GLU B C 1
ATOM 2216 O O . GLU B 1 112 ? -4.168 -24.578 -6.215 1 93.5 112 GLU B O 1
ATOM 2221 N N . VAL B 1 113 ? -5.938 -23.797 -5.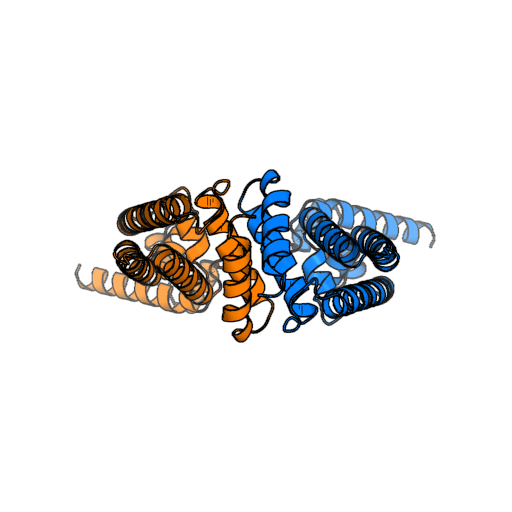129 1 94.88 113 VAL B N 1
ATOM 2222 C CA . VAL B 1 113 ? -5.273 -22.578 -4.691 1 94.88 113 VAL B CA 1
ATOM 2223 C C . VAL B 1 113 ? -4.141 -22.922 -3.729 1 94.88 113 VAL B C 1
ATOM 2225 O O . VAL B 1 113 ? -3.029 -22.391 -3.859 1 94.88 113 VAL B O 1
ATOM 2228 N N . HIS B 1 114 ? -4.418 -23.828 -2.852 1 94.62 114 HIS B N 1
ATOM 2229 C CA . HIS B 1 114 ? -3.412 -24.25 -1.878 1 94.62 114 HIS B CA 1
ATOM 2230 C C . HIS B 1 114 ? -2.168 -24.797 -2.566 1 94.62 114 HIS B C 1
ATOM 2232 O O . HIS B 1 114 ? -1.047 -24.391 -2.248 1 94.62 114 HIS B O 1
ATOM 2238 N N . THR B 1 115 ? -2.412 -25.672 -3.494 1 94.5 115 THR B N 1
ATOM 2239 C CA . THR B 1 115 ? -1.31 -26.328 -4.203 1 94.5 115 THR B CA 1
ATOM 2240 C C . THR B 1 115 ? -0.51 -25.297 -5 1 94.5 115 THR B C 1
ATOM 2242 O O . THR B 1 115 ? 0.722 -25.281 -4.953 1 94.5 115 THR B O 1
ATOM 2245 N N . ALA B 1 116 ? -1.175 -24.469 -5.727 1 95.19 116 ALA B N 1
ATOM 2246 C CA . ALA B 1 116 ? -0.51 -23.438 -6.516 1 95.19 116 ALA B CA 1
ATOM 2247 C C . ALA B 1 116 ? 0.305 -22.5 -5.625 1 95.19 116 ALA B C 1
ATOM 2249 O O . ALA B 1 116 ? 1.462 -22.203 -5.926 1 95.19 116 ALA B O 1
ATOM 2250 N N . LYS B 1 117 ? -0.265 -22.125 -4.551 1 94.12 117 LYS B N 1
ATOM 2251 C CA . LYS B 1 117 ? 0.4 -21.234 -3.611 1 94.12 117 LYS B CA 1
ATOM 2252 C C . LYS B 1 117 ? 1.664 -21.875 -3.041 1 94.12 117 LYS B C 1
ATOM 2254 O O . LYS B 1 117 ? 2.701 -21.219 -2.934 1 94.12 117 LYS B O 1
ATOM 2259 N N . GLN B 1 118 ? 1.527 -23.078 -2.676 1 93.94 118 GLN B N 1
ATOM 2260 C CA . GLN B 1 118 ? 2.676 -23.781 -2.107 1 93.94 118 GLN B CA 1
ATOM 2261 C C . GLN B 1 118 ? 3.834 -23.828 -3.102 1 93.94 118 GLN B C 1
ATOM 2263 O O . GLN B 1 118 ? 4.984 -23.594 -2.734 1 93.94 118 GLN B O 1
ATOM 2268 N N . GLU B 1 119 ? 3.49 -24.141 -4.289 1 95.44 119 GLU B N 1
ATOM 2269 C CA . GLU B 1 119 ? 4.531 -24.203 -5.312 1 95.44 119 GLU B CA 1
ATOM 2270 C C . GLU B 1 119 ? 5.156 -22.828 -5.547 1 95.44 119 GLU B C 1
ATOM 2272 O O . GLU B 1 119 ? 6.375 -22.703 -5.668 1 95.44 119 GLU B O 1
ATOM 2277 N N . ILE B 1 120 ? 4.371 -21.844 -5.605 1 95 120 ILE B N 1
ATOM 2278 C CA . ILE B 1 120 ? 4.824 -20.484 -5.836 1 95 120 ILE B CA 1
ATOM 2279 C C . ILE B 1 120 ? 5.742 -20.047 -4.695 1 95 120 ILE B C 1
ATOM 2281 O O . ILE B 1 120 ? 6.855 -19.578 -4.934 1 95 120 ILE B O 1
ATOM 2285 N N . LEU B 1 121 ? 5.301 -20.25 -3.504 1 92.88 121 LEU B N 1
ATOM 2286 C CA . LEU B 1 121 ? 6.055 -19.797 -2.34 1 92.88 121 LEU B CA 1
ATOM 2287 C C . LEU B 1 121 ? 7.363 -20.578 -2.209 1 92.88 121 LEU B C 1
ATOM 2289 O O . LEU B 1 121 ? 8.391 -20 -1.845 1 92.88 121 LEU B O 1
ATOM 2293 N N . THR B 1 122 ? 7.281 -21.844 -2.502 1 95.38 122 THR B N 1
ATOM 2294 C CA . THR B 1 122 ? 8.5 -22.641 -2.506 1 95.38 122 THR B CA 1
ATOM 2295 C C . THR B 1 122 ? 9.484 -22.125 -3.551 1 95.38 122 THR B C 1
ATOM 2297 O O . THR B 1 122 ? 10.68 -22.016 -3.281 1 95.38 122 THR B O 1
ATOM 2300 N N . GLY B 1 123 ? 9.008 -21.859 -4.703 1 96.5 123 GLY B N 1
ATOM 2301 C CA . GLY B 1 123 ? 9.844 -21.281 -5.738 1 96.5 123 GLY B CA 1
ATOM 2302 C C . GLY B 1 123 ? 10.43 -19.938 -5.359 1 96.5 123 GLY B C 1
ATOM 2303 O O . GLY B 1 123 ? 11.609 -19.672 -5.609 1 96.5 123 GLY B O 1
ATOM 2304 N N . PHE B 1 124 ? 9.688 -19.094 -4.766 1 95.12 124 PHE B N 1
ATOM 2305 C CA . PHE B 1 124 ? 10.164 -17.797 -4.273 1 95.12 124 PHE B CA 1
ATOM 2306 C C . PHE B 1 124 ? 11.328 -18 -3.309 1 95.12 124 PHE B C 1
ATOM 2308 O O . PHE B 1 124 ? 12.359 -17.328 -3.43 1 95.12 124 PHE B O 1
ATOM 2315 N N . ASP B 1 125 ? 11.109 -18.906 -2.436 1 95.31 125 ASP B N 1
ATOM 2316 C CA . ASP B 1 125 ? 12.141 -19.188 -1.44 1 95.31 125 ASP B CA 1
ATOM 2317 C C . ASP B 1 125 ? 13.43 -19.672 -2.104 1 95.31 125 ASP B C 1
ATOM 2319 O O . ASP B 1 125 ? 14.523 -19.219 -1.757 1 95.31 125 ASP B O 1
ATOM 2323 N N . GLN B 1 126 ? 13.266 -20.547 -3.037 1 96.88 126 GLN B N 1
ATOM 2324 C CA . GLN B 1 126 ? 14.43 -21.078 -3.744 1 96.88 126 GLN B CA 1
ATOM 2325 C C . GLN B 1 126 ? 15.203 -19.953 -4.445 1 96.88 126 GLN B C 1
ATOM 2327 O O . GLN B 1 126 ? 16.422 -19.906 -4.375 1 96.88 126 GLN B O 1
ATOM 2332 N N . ILE B 1 127 ? 14.539 -19.094 -5.086 1 97.19 127 ILE B N 1
ATOM 2333 C CA . ILE B 1 127 ? 15.148 -17.984 -5.832 1 97.19 127 ILE B CA 1
ATOM 2334 C C . ILE B 1 127 ? 15.844 -17.031 -4.863 1 97.19 127 ILE B C 1
ATOM 2336 O O . ILE B 1 127 ? 16.969 -16.594 -5.109 1 97.19 127 ILE B O 1
ATOM 2340 N N . LEU B 1 128 ? 15.188 -16.719 -3.787 1 95.31 128 LEU B N 1
ATOM 2341 C CA . LEU B 1 128 ? 15.75 -15.781 -2.816 1 95.31 128 LEU B CA 1
ATOM 2342 C C . LEU B 1 128 ? 17 -16.359 -2.154 1 95.31 128 LEU B C 1
ATOM 2344 O O . LEU B 1 128 ? 17.984 -15.656 -1.94 1 95.31 128 LEU B O 1
ATOM 2348 N N . VAL B 1 129 ? 16.953 -17.656 -1.825 1 94.94 129 VAL B N 1
ATOM 2349 C CA . VAL B 1 129 ? 18.094 -18.328 -1.221 1 94.94 129 VAL B CA 1
ATOM 2350 C C . VAL B 1 129 ? 19.281 -18.281 -2.178 1 94.94 129 VAL B C 1
ATOM 2352 O O . VAL B 1 129 ? 20.406 -17.953 -1.775 1 94.94 129 VAL B O 1
ATOM 2355 N N . ALA B 1 130 ? 19.047 -18.594 -3.402 1 96.38 130 ALA B N 1
ATOM 2356 C CA . ALA B 1 130 ? 20.094 -18.547 -4.41 1 96.38 130 ALA B CA 1
ATOM 2357 C C . ALA B 1 130 ? 20.641 -17.141 -4.578 1 96.38 130 ALA B C 1
ATOM 2359 O O . ALA B 1 130 ? 21.859 -16.953 -4.719 1 96.38 130 ALA B O 1
ATOM 2360 N N . ALA B 1 131 ? 19.797 -16.172 -4.617 1 96.81 131 ALA B N 1
ATOM 2361 C CA . ALA B 1 131 ? 20.203 -14.773 -4.77 1 96.81 131 ALA B CA 1
ATOM 2362 C C . ALA B 1 131 ? 21.062 -14.32 -3.594 1 96.81 131 ALA B C 1
ATOM 2364 O O . ALA B 1 131 ? 22.047 -13.609 -3.779 1 96.81 131 ALA B O 1
ATOM 2365 N N . ARG B 1 132 ? 20.703 -14.711 -2.41 1 95.12 132 ARG B N 1
ATOM 2366 C CA . ARG B 1 132 ? 21.484 -14.383 -1.221 1 95.12 132 ARG B CA 1
ATOM 2367 C C . ARG B 1 132 ? 22.859 -15.047 -1.268 1 95.12 132 ARG B C 1
ATOM 2369 O O . ARG B 1 132 ? 23.875 -14.398 -0.998 1 95.12 132 ARG B O 1
ATOM 2376 N N . ALA B 1 133 ? 22.828 -16.281 -1.61 1 95.38 133 ALA B N 1
ATOM 2377 C CA . ALA B 1 133 ? 24.062 -17.031 -1.688 1 95.38 133 ALA B CA 1
ATOM 2378 C C . ALA B 1 133 ? 25.016 -16.406 -2.707 1 95.38 133 ALA B C 1
ATOM 2380 O O . ALA B 1 133 ? 26.234 -16.422 -2.516 1 95.38 133 ALA B O 1
ATOM 2381 N N . ALA B 1 134 ? 24.5 -15.852 -3.721 1 96.5 134 ALA B N 1
ATOM 2382 C CA . ALA B 1 134 ? 25.281 -15.258 -4.797 1 96.5 134 ALA B CA 1
ATOM 2383 C C . ALA B 1 134 ? 25.641 -13.812 -4.473 1 96.5 134 ALA B C 1
ATOM 2385 O O . ALA B 1 134 ? 26.328 -13.148 -5.25 1 96.5 134 ALA B O 1
ATOM 2386 N N . GLY B 1 135 ? 25.141 -13.273 -3.367 1 95.69 135 GLY B N 1
ATOM 2387 C CA . GLY B 1 135 ? 25.438 -11.906 -2.959 1 95.69 135 GLY B CA 1
ATOM 2388 C C . GLY B 1 135 ? 24.688 -10.867 -3.77 1 95.69 135 GLY B C 1
ATOM 2389 O O . GLY B 1 135 ? 25.125 -9.727 -3.887 1 95.69 135 GLY B O 1
ATOM 2390 N N . VAL B 1 136 ? 23.578 -11.242 -4.312 1 95.19 136 VAL B N 1
ATOM 2391 C CA . VAL B 1 136 ? 22.766 -10.359 -5.148 1 95.19 136 VAL B CA 1
ATOM 2392 C C . VAL B 1 136 ? 21.812 -9.562 -4.277 1 95.19 136 VAL B C 1
ATOM 2394 O O . VAL B 1 136 ? 21.531 -8.391 -4.551 1 95.19 136 VAL B O 1
ATOM 2397 N N . ILE B 1 137 ? 21.281 -10.219 -3.264 1 95.31 137 ILE B N 1
ATOM 2398 C CA . ILE B 1 137 ? 20.391 -9.523 -2.352 1 95.31 137 ILE B CA 1
ATOM 2399 C C . ILE B 1 137 ? 20.938 -9.586 -0.93 1 95.31 137 ILE B C 1
ATOM 2401 O O . ILE B 1 137 ? 21.672 -10.516 -0.584 1 95.31 137 ILE B O 1
ATOM 2405 N N . ARG B 1 138 ? 20.625 -8.602 -0.18 1 94.62 138 ARG B N 1
ATOM 2406 C CA . ARG B 1 138 ? 21.078 -8.523 1.21 1 94.62 138 ARG B CA 1
ATOM 2407 C C . ARG B 1 138 ? 20.578 -9.727 2.008 1 94.62 138 ARG B C 1
ATOM 2409 O O . ARG B 1 138 ? 19.469 -10.211 1.782 1 94.62 138 ARG B O 1
ATOM 2416 N N . PRO B 1 139 ? 21.344 -10.266 2.945 1 92.31 139 PRO B N 1
ATOM 2417 C CA . PRO B 1 139 ? 21.062 -11.531 3.619 1 92.31 139 PRO B CA 1
ATOM 2418 C C . PRO B 1 139 ? 20.078 -11.375 4.777 1 92.31 139 PRO B C 1
ATOM 2420 O O . PRO B 1 139 ? 19.594 -12.367 5.328 1 92.31 139 PRO B O 1
ATOM 2423 N N . ASP B 1 140 ? 19.719 -10.219 5.164 1 91.94 140 ASP B N 1
ATOM 2424 C CA . ASP B 1 140 ? 18.953 -9.977 6.391 1 91.94 140 ASP B CA 1
ATOM 2425 C C . ASP B 1 140 ? 17.453 -9.891 6.102 1 91.94 140 ASP B C 1
ATOM 2427 O O . ASP B 1 140 ? 16.672 -9.555 6.984 1 91.94 140 ASP B O 1
ATOM 2431 N N . LEU B 1 141 ? 17.047 -10.234 4.836 1 92.69 141 LEU B N 1
ATOM 2432 C CA . LEU B 1 141 ? 15.641 -10.148 4.484 1 92.69 141 LEU B CA 1
ATOM 2433 C C . LEU B 1 141 ? 15.023 -11.539 4.383 1 92.69 141 LEU B C 1
ATOM 2435 O O . LEU B 1 141 ? 15.648 -12.461 3.842 1 92.69 141 LEU B O 1
ATOM 2439 N N . THR B 1 142 ? 13.898 -11.672 4.906 1 92.56 142 THR B N 1
ATOM 2440 C CA . THR B 1 142 ? 13.125 -12.898 4.727 1 92.56 142 THR B CA 1
ATOM 2441 C C . THR B 1 142 ? 12.328 -12.852 3.424 1 92.56 142 THR B C 1
ATOM 2443 O O . THR B 1 142 ? 12.148 -11.781 2.84 1 92.56 142 THR B O 1
ATOM 2446 N N . THR B 1 143 ? 11.852 -13.984 3.025 1 91.31 143 THR B N 1
ATOM 2447 C CA . THR B 1 143 ? 10.992 -14.07 1.849 1 91.31 143 THR B CA 1
ATOM 2448 C C . THR B 1 143 ? 9.727 -13.242 2.039 1 91.31 143 THR B C 1
ATOM 2450 O O . THR B 1 143 ? 9.289 -12.539 1.124 1 91.31 143 THR B O 1
ATOM 2453 N N . ALA B 1 144 ? 9.18 -13.266 3.217 1 91.12 144 ALA B N 1
ATOM 2454 C CA . ALA B 1 144 ? 7.973 -12.508 3.52 1 91.12 144 ALA B CA 1
ATOM 2455 C C . ALA B 1 144 ? 8.211 -11.008 3.375 1 91.12 144 ALA B C 1
ATOM 2457 O O . ALA B 1 144 ? 7.363 -10.289 2.848 1 91.12 144 ALA B O 1
ATOM 2458 N N . GLN B 1 145 ? 9.312 -10.578 3.822 1 95.06 145 GLN B N 1
ATOM 2459 C CA . GLN B 1 145 ? 9.633 -9.156 3.721 1 95.06 145 GLN B CA 1
ATOM 2460 C C . GLN B 1 145 ? 9.758 -8.727 2.264 1 95.06 145 GLN B C 1
ATOM 2462 O O . GLN B 1 145 ? 9.297 -7.645 1.889 1 95.06 145 GLN B O 1
ATOM 2467 N N . VAL B 1 146 ? 10.367 -9.562 1.443 1 95.31 146 VAL B N 1
ATOM 2468 C CA . VAL B 1 146 ? 10.484 -9.242 0.024 1 95.31 146 VAL B CA 1
ATOM 2469 C C . VAL B 1 146 ? 9.094 -9.188 -0.606 1 95.31 146 VAL B C 1
ATOM 2471 O O . VAL B 1 146 ? 8.797 -8.297 -1.403 1 95.31 146 VAL B O 1
ATOM 2474 N N . GLU B 1 147 ? 8.266 -10.125 -0.257 1 91.5 147 GLU B N 1
ATOM 2475 C CA . GLU B 1 147 ? 6.887 -10.117 -0.74 1 91.5 147 GLU B CA 1
ATOM 2476 C C . GLU B 1 147 ? 6.168 -8.836 -0.339 1 91.5 147 GLU B C 1
ATOM 2478 O O . GLU B 1 147 ? 5.48 -8.219 -1.159 1 91.5 147 GLU B O 1
ATOM 2483 N N . HIS B 1 148 ? 6.32 -8.43 0.914 1 95.19 148 HIS B N 1
ATOM 2484 C CA . HIS B 1 148 ? 5.711 -7.195 1.394 1 95.19 148 HIS B CA 1
ATOM 2485 C C . HIS B 1 148 ? 6.199 -5.992 0.596 1 95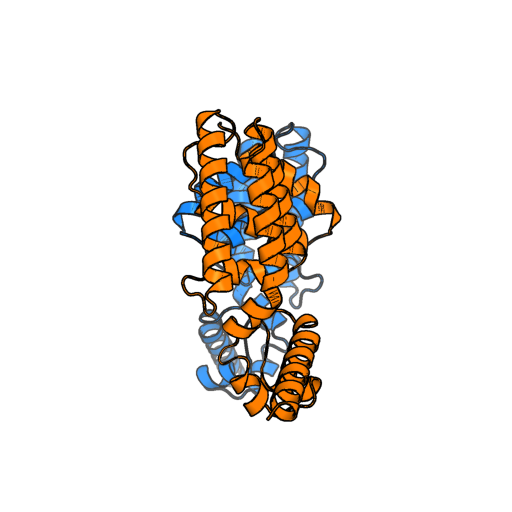.19 148 HIS B C 1
ATOM 2487 O O . HIS B 1 148 ? 5.418 -5.094 0.272 1 95.19 148 HIS B O 1
ATOM 2493 N N . LEU B 1 149 ? 7.441 -5.996 0.28 1 97.31 149 LEU B N 1
ATOM 2494 C CA . LEU B 1 149 ? 8.016 -4.887 -0.47 1 97.31 149 LEU B CA 1
ATOM 2495 C C . LEU B 1 149 ? 7.434 -4.82 -1.878 1 97.31 149 LEU B C 1
ATOM 2497 O O . LEU B 1 149 ? 7.188 -3.73 -2.4 1 97.31 149 LEU B O 1
ATOM 2501 N N . VAL B 1 150 ? 7.207 -5.957 -2.48 1 96.31 150 VAL B N 1
ATOM 2502 C CA . VAL B 1 150 ? 6.566 -5.977 -3.791 1 96.31 150 VAL B CA 1
ATOM 2503 C C . VAL B 1 150 ? 5.152 -5.406 -3.682 1 96.31 150 VAL B C 1
ATOM 2505 O O . VAL B 1 150 ? 4.734 -4.605 -4.52 1 96.31 150 VAL B O 1
ATOM 2508 N N . CYS B 1 151 ? 4.449 -5.828 -2.664 1 94.25 151 CYS B N 1
ATOM 2509 C CA . CYS B 1 151 ? 3.125 -5.266 -2.424 1 94.25 151 CYS B CA 1
ATOM 2510 C C . CYS B 1 151 ? 3.199 -3.754 -2.24 1 94.25 151 CYS B C 1
ATOM 2512 O O . CYS B 1 151 ? 2.359 -3.02 -2.766 1 94.25 151 CYS B O 1
ATOM 2514 N N . GLY B 1 152 ? 4.184 -3.363 -1.48 1 96.19 152 GLY B N 1
ATOM 2515 C CA . GLY B 1 152 ? 4.402 -1.936 -1.31 1 96.19 152 GLY B CA 1
ATOM 2516 C C . GLY B 1 152 ? 4.637 -1.207 -2.619 1 96.19 152 GLY B C 1
ATOM 2517 O O . GLY B 1 152 ? 4.094 -0.124 -2.84 1 96.19 152 GLY B O 1
ATOM 2518 N N . MET B 1 153 ? 5.426 -1.765 -3.518 1 97.75 153 MET B N 1
ATOM 2519 C CA . MET B 1 153 ? 5.672 -1.159 -4.824 1 97.75 153 MET B CA 1
ATOM 2520 C C . MET B 1 153 ? 4.387 -1.091 -5.641 1 97.75 153 MET B C 1
ATOM 2522 O O . MET B 1 153 ? 4.133 -0.096 -6.324 1 97.75 153 MET B O 1
ATOM 2526 N N . GLU B 1 154 ? 3.668 -2.125 -5.566 1 96.38 154 GLU B N 1
ATOM 2527 C CA . GLU B 1 154 ? 2.373 -2.131 -6.242 1 96.38 154 GLU B CA 1
ATOM 2528 C C . GLU B 1 154 ? 1.493 -0.981 -5.762 1 96.38 154 GLU B C 1
ATOM 2530 O O . GLU B 1 154 ? 0.901 -0.264 -6.57 1 96.38 154 GLU B O 1
ATOM 2535 N N . HIS B 1 155 ? 1.4 -0.853 -4.5 1 94.12 155 HIS B N 1
ATOM 2536 C CA . HIS B 1 155 ? 0.633 0.244 -3.922 1 94.12 155 HIS B CA 1
ATOM 2537 C C . HIS B 1 155 ? 1.135 1.594 -4.426 1 94.12 155 HIS B C 1
ATOM 2539 O O . HIS B 1 155 ? 0.339 2.445 -4.828 1 94.12 155 HIS B O 1
ATOM 2545 N N . ALA B 1 156 ? 2.393 1.74 -4.414 1 96.38 156 ALA B N 1
ATOM 2546 C CA . ALA B 1 156 ? 2.998 2.994 -4.859 1 96.38 156 ALA B CA 1
ATOM 2547 C C . ALA B 1 156 ? 2.654 3.281 -6.316 1 96.38 156 ALA B C 1
ATOM 2549 O O . ALA B 1 156 ? 2.311 4.414 -6.668 1 96.38 156 ALA B O 1
ATOM 2550 N N . VAL B 1 157 ? 2.73 2.309 -7.156 1 97 157 VAL B N 1
ATOM 2551 C CA . VAL B 1 157 ? 2.424 2.479 -8.57 1 97 157 VAL B CA 1
ATOM 2552 C C . VAL B 1 157 ? 0.965 2.902 -8.742 1 97 157 VAL B C 1
ATOM 2554 O O . VAL B 1 157 ? 0.654 3.775 -9.555 1 97 157 VAL B O 1
ATOM 2557 N N . ARG B 1 158 ? 0.086 2.361 -7.965 1 93.5 158 ARG B N 1
ATOM 2558 C CA . ARG B 1 158 ? -1.342 2.643 -8.086 1 93.5 158 ARG B CA 1
ATOM 2559 C C . ARG B 1 158 ? -1.649 4.082 -7.688 1 93.5 158 ARG B C 1
ATOM 2561 O O . ARG B 1 158 ? -2.668 4.641 -8.102 1 93.5 158 ARG B O 1
ATOM 2568 N N . LEU B 1 159 ? -0.849 4.609 -6.902 1 91.25 159 LEU B N 1
ATOM 2569 C CA . LEU B 1 159 ? -1.047 5.992 -6.484 1 91.25 159 LEU B CA 1
ATOM 2570 C C . LEU B 1 159 ? -0.665 6.957 -7.602 1 91.25 159 LEU B C 1
ATOM 2572 O O . LEU B 1 159 ? -1.017 8.141 -7.555 1 91.25 159 LEU B O 1
ATOM 2576 N N . GLY B 1 160 ? 0.097 6.43 -8.578 1 93.69 160 GLY B N 1
ATOM 2577 C CA . GLY B 1 160 ? 0.598 7.273 -9.648 1 93.69 160 GLY B CA 1
ATOM 2578 C C . GLY B 1 160 ? 0.247 6.754 -11.031 1 93.69 160 GLY B C 1
ATOM 2579 O O . GLY B 1 160 ? -0.897 6.375 -11.289 1 93.69 160 GLY B O 1
ATOM 2580 N N . ALA B 1 161 ? 1.176 6.844 -11.898 1 94.25 161 ALA B N 1
ATOM 2581 C CA . ALA B 1 161 ? 0.99 6.402 -13.281 1 94.25 161 ALA B CA 1
ATOM 2582 C C . ALA B 1 161 ? 1.531 4.988 -13.484 1 94.25 161 ALA B C 1
ATOM 2584 O O . ALA B 1 161 ? 2.482 4.582 -12.812 1 94.25 161 ALA B O 1
ATOM 2585 N N . SER B 1 162 ? 0.93 4.238 -14.445 1 95 162 SER B N 1
ATOM 2586 C CA . SER B 1 162 ? 1.394 2.889 -14.758 1 95 162 SER B CA 1
ATOM 2587 C C . SER B 1 162 ? 2.857 2.895 -15.18 1 95 162 SER B C 1
ATOM 2589 O O . SER B 1 162 ? 3.566 1.903 -14.992 1 95 162 SER B O 1
ATOM 2591 N N . SER B 1 163 ? 3.33 4.043 -15.664 1 95.88 163 SER B N 1
ATOM 2592 C CA . SER B 1 163 ? 4.707 4.164 -16.141 1 95.88 163 SER B CA 1
ATOM 2593 C C . SER B 1 163 ? 5.691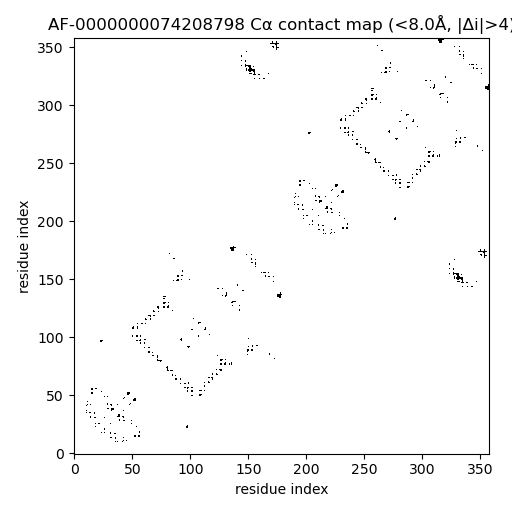 4.156 -14.969 1 95.88 163 SER B C 1
ATOM 2595 O O . SER B 1 163 ? 6.895 4.004 -15.172 1 95.88 163 SER B O 1
ATOM 2597 N N . ASP B 1 164 ? 5.211 4.254 -13.75 1 97 164 ASP B N 1
ATOM 2598 C CA . ASP B 1 164 ? 6.078 4.27 -12.578 1 97 164 ASP B CA 1
ATOM 2599 C C . ASP B 1 164 ? 6.539 2.859 -12.219 1 97 164 ASP B C 1
ATOM 2601 O O . ASP B 1 164 ? 7.461 2.688 -11.414 1 97 164 ASP B O 1
ATOM 2605 N N . ARG B 1 165 ? 5.926 1.894 -12.891 1 96.81 165 ARG B N 1
ATOM 2606 C CA . ARG B 1 165 ? 6.195 0.491 -12.586 1 96.81 165 ARG B CA 1
ATOM 2607 C C . ARG B 1 165 ? 7.676 0.171 -12.734 1 96.81 165 ARG B C 1
ATOM 2609 O O . ARG B 1 165 ? 8.297 -0.384 -11.828 1 96.81 165 ARG B O 1
ATOM 2616 N N . GLU B 1 166 ? 8.234 0.513 -13.828 1 96.31 166 GLU B N 1
ATOM 2617 C CA . GLU B 1 166 ? 9.617 0.128 -14.109 1 96.31 166 GLU B CA 1
ATOM 2618 C C . GLU B 1 166 ? 10.594 0.868 -13.195 1 96.31 166 GLU B C 1
ATOM 2620 O O . GLU B 1 166 ? 11.438 0.249 -12.547 1 96.31 166 GLU B O 1
ATOM 2625 N N . PRO B 1 167 ? 10.469 2.199 -13.07 1 96.19 167 PRO B N 1
ATOM 2626 C CA . PRO B 1 167 ? 11.367 2.889 -12.141 1 96.19 167 PRO B CA 1
ATOM 2627 C C . PRO B 1 167 ? 11.25 2.367 -10.711 1 96.19 167 PRO B C 1
ATOM 2629 O O . PRO B 1 167 ? 12.258 2.279 -10 1 96.19 167 PRO B O 1
ATOM 2632 N N . TYR B 1 168 ? 10.07 2.053 -10.203 1 97.75 168 TYR B N 1
ATOM 2633 C CA . TYR B 1 168 ? 9.891 1.564 -8.836 1 97.75 168 TYR B CA 1
ATOM 2634 C C . TYR B 1 168 ? 10.523 0.187 -8.664 1 97.75 168 TYR B C 1
ATOM 2636 O O . TYR B 1 168 ? 11.117 -0.107 -7.629 1 97.75 168 TYR B O 1
ATOM 2644 N N . LEU B 1 169 ? 10.367 -0.63 -9.703 1 97.25 169 LEU B N 1
ATOM 2645 C CA . LEU B 1 169 ? 11.023 -1.933 -9.664 1 97.25 169 LEU B CA 1
ATOM 2646 C C . LEU B 1 169 ? 12.539 -1.776 -9.602 1 97.25 169 LEU B C 1
ATOM 2648 O O . LEU B 1 169 ? 13.211 -2.488 -8.859 1 97.25 169 LEU B O 1
ATOM 2652 N N . GLU B 1 170 ? 13.125 -0.905 -10.367 1 96.44 170 GLU B N 1
ATOM 2653 C CA . GLU B 1 170 ? 14.562 -0.655 -10.367 1 96.44 170 GLU B CA 1
ATOM 2654 C C . GLU B 1 170 ? 15.031 -0.189 -8.992 1 96.44 170 GLU B C 1
ATOM 2656 O O . GLU B 1 170 ? 16.094 -0.603 -8.523 1 96.44 170 GLU B O 1
ATOM 2661 N N . ILE B 1 171 ? 14.242 0.653 -8.391 1 97.06 171 ILE B N 1
ATOM 2662 C CA . ILE B 1 171 ? 14.562 1.158 -7.059 1 97.06 171 ILE B CA 1
ATOM 2663 C C . ILE B 1 171 ? 14.555 0.008 -6.055 1 97.06 171 ILE B C 1
ATOM 2665 O O . I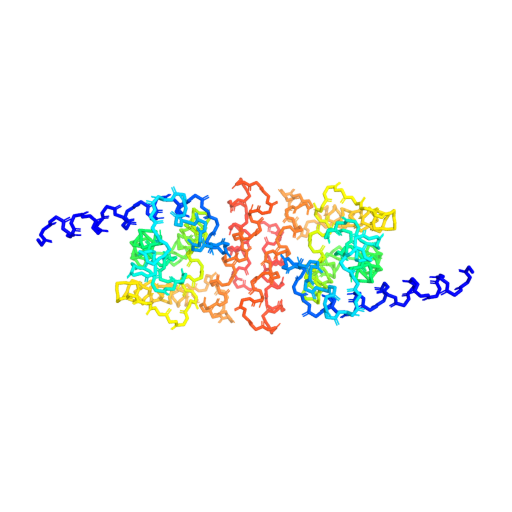LE B 1 171 ? 15.445 -0.093 -5.211 1 97.06 171 ILE B O 1
ATOM 2669 N N . LEU B 1 172 ? 13.523 -0.818 -6.145 1 97.75 172 LEU B N 1
ATOM 2670 C CA . LEU B 1 172 ? 13.453 -1.967 -5.246 1 97.75 172 LEU B CA 1
ATOM 2671 C C . LEU B 1 172 ? 14.672 -2.867 -5.422 1 97.75 172 LEU B C 1
ATOM 2673 O O . LEU B 1 172 ? 15.328 -3.23 -4.441 1 97.75 172 LEU B O 1
ATOM 2677 N N . LEU B 1 173 ? 15.008 -3.18 -6.66 1 96.81 173 LEU B N 1
ATOM 2678 C CA . LEU B 1 173 ? 16.141 -4.066 -6.945 1 96.81 173 LEU B CA 1
ATOM 2679 C C . LEU B 1 173 ? 17.438 -3.457 -6.449 1 96.81 173 LEU B C 1
ATOM 2681 O O . LEU B 1 173 ? 18.281 -4.156 -5.859 1 96.81 173 LEU B O 1
ATOM 2685 N N . ALA B 1 174 ? 17.641 -2.195 -6.645 1 95.56 174 ALA B N 1
ATOM 2686 C CA . ALA B 1 174 ? 18.828 -1.511 -6.16 1 95.56 174 ALA B CA 1
ATOM 2687 C C . ALA B 1 174 ? 18.906 -1.545 -4.633 1 95.56 174 ALA B C 1
ATOM 2689 O O . ALA B 1 174 ? 19.984 -1.729 -4.059 1 95.56 174 ALA B O 1
ATOM 2690 N N . GLY B 1 175 ? 17.766 -1.365 -3.984 1 96.56 175 GLY B N 1
ATOM 2691 C CA . GLY B 1 175 ? 17.719 -1.349 -2.531 1 96.56 175 GLY B CA 1
ATOM 2692 C C . GLY B 1 175 ? 17.953 -2.713 -1.911 1 96.56 175 GLY B C 1
ATOM 2693 O O . GLY B 1 175 ? 18.312 -2.812 -0.736 1 96.56 175 GLY B O 1
ATOM 2694 N N . LEU B 1 176 ? 17.719 -3.721 -2.701 1 96.56 176 LEU B N 1
ATOM 2695 C CA . LEU B 1 176 ? 17.859 -5.082 -2.197 1 96.56 176 LEU B CA 1
ATOM 2696 C C . LEU B 1 176 ? 19.312 -5.535 -2.258 1 96.56 176 LEU B C 1
ATOM 2698 O O . LEU B 1 176 ? 19.672 -6.551 -1.66 1 96.56 176 LEU B O 1
ATOM 2702 N N . ARG B 1 177 ? 20.109 -4.828 -2.918 1 94.06 177 ARG B N 1
ATOM 2703 C CA . ARG B 1 177 ? 21.516 -5.203 -3.014 1 94.06 177 ARG B CA 1
ATOM 2704 C C . ARG B 1 177 ? 22.203 -5.055 -1.667 1 94.06 177 ARG B C 1
ATOM 2706 O O . ARG B 1 177 ? 21.828 -4.219 -0.847 1 94.06 177 ARG B O 1
ATOM 2713 N N . PRO B 1 178 ? 23.156 -5.887 -1.438 1 89.06 178 PRO B N 1
ATOM 2714 C CA . PRO B 1 178 ? 23.906 -5.754 -0.193 1 89.06 178 PRO B CA 1
ATOM 2715 C C . PRO B 1 178 ? 24.578 -4.383 -0.052 1 89.06 178 PRO B C 1
ATOM 2717 O O . PRO B 1 178 ? 24.922 -3.756 -1.057 1 89.06 178 PRO B O 1
ATOM 2720 N N . VAL B 1 179 ? 24.562 -3.725 1.218 1 73.94 179 VAL B N 1
ATOM 2721 C CA . VAL B 1 179 ? 25.234 -2.455 1.501 1 73.94 179 VAL B CA 1
ATOM 2722 C C . VAL B 1 179 ? 26.75 -2.65 1.497 1 73.94 179 VAL B C 1
ATOM 2724 O O . VAL B 1 179 ? 27.234 -3.74 1.797 1 73.94 179 VAL B O 1
#

Sequence (358 aa):
MPALRSDAARSRARILDVARRHDPGALRFNDLAREAGVGVGTVYRHFPTTHALVEALTLDTLERLRVLVREAVAEPEPATAIANLLRAALDLQLEEGGLQPVLLSAEDESDEVHTAKQEILTGFDQILVAARAAGVIRPDLTTAQVEHLVCGMEHAVRLGASSDREPYLEILLAGLRPVMPALRSDAARSRARILDVARRHDPGALRFNDLAREAGVGVGTVYRHFPTTHALVEALTLDTLERLRVLVREAVAEPEPATAIANLLRAALDLQLEEGGLQPVLLSAEDESDEVHTAKQEILTGFDQILVAARAAGVIRPDLTTAQVEHLVCGMEHAVRLGASSDREPYLEILLAGLRPV

Secondary structure (DSSP, 8-state):
-HHHHHHHHHHHHHHHHHHTTS-GGG--HHHHHHHHTS-HHHHHHH-SSHHHHHHHHHHHHHHHHHHHHHHHHH-SSHHHHHHHHHHHHHHHHHH-TTHHHHHH-S--SSHHHHHHHHHHHHHHHHHHHHHHHTTSS-TT--HHHHHHHHHHHHHHHHTS-GGGHHHHHHHHHHHHS--/-HHHHHHHHHHHHHHHHHHTTS-GGG--HHHHHHHHTS-HHHHHHH-SSHHHHHHHHHHHHHHHHHHHHHHHHH-SSHHHHHHHHHHHHHHHHHH-TTHHHHHH-S--SSHHHHHHHHHHHHHHHHHHHHHHHTTSS-TT--HHHHHHHHHHHHHHHHHS-GGGHHHHHHHHHHHHS--

Radius of gyration: 23.53 Å; Cα contacts (8 Å, |Δi|>4): 405; chains: 2; bounding box: 56×64×42 Å

Foldseek 3Di:
DVVVVVVLVLLLVLLLVQCLVDQLVDDDLCVSCVNSVHDSVSVCVNPVDSLSSLCVNCLVLLVVLLVQLVVLLVDPDLLVSLLSNLLSLLVSCLVRVSPVCLLPPPDDDDPSSVVSSVSNLVSLQSSVVVCVVVQQFAPPDDSVRLSVLSVVLSVVCVVDPVVCNVVSSVVSSVVRGHD/DVVVVVVLVLLLVLLLVQCLVDQLVDDDLCVSCVNSVHDSVSVCVNPVDSLSSLCVNCLVLLVVLLVQLVVLLVDPDLLVSLLSNLLSLLVSCLVRVSPVCLLPPPDDDDPSSVVSSVSNLVSLQSSVVVCVVVQQFAPPDDSVRLSVLSVVLSVVCVVDPVVCNVVSSVVSSVVRGHD

Organism: NCBI:txid88382

InterPro domains:
  IPR001647 DNA-binding HTH domain, TetR-type [PF00440] (20-57)
  IPR001647 DNA-binding HTH domain, TetR-type [PS50977] (5-65)
  IPR009057 Homedomain-like superfamily [SSF46689] (5-74)
  IPR036271 Tetracyclin repressor-like, C-terminal domain superfamily [SSF48498] (76-178)
  IPR049445 Transcriptional regulator SbtR-like, C-terminal domain [PF21597] (77-178)
  IPR050109 HTH-type, TetR-like transcriptional regulator [PTHR30055] (1-157)